Protein AF-A0A9P7G745-F1 (afdb_monomer_lite)

pLDDT: mean 73.91, std 27.35, range [21.44, 97.56]

Foldseek 3Di:
DVVLVCCLQVPVCQDPDAQPQVVLVPVFKAFPDPVQVVQLVVLLCCCVVPLVWDKDKDWDDQVLLCVQVVVLQVVCVVVVLDDFDSVLLVVLVLLLLLLVPPQDFFKEKEKEKAALLVVVCVVPVVSLVDQFDRIDIFIFPIDGSNRSNPDDSSVSSSSVVVSNVSCNDSSNSSSRCVVCVVSPNDIDTGDDPRYHYAYEYECVLQVQQLDCPVDPDPDDDDDPPVRQRARYWYWHDDPNIIMIIGRYRPSSVVSNVVVVVVSCVVCVPRDDDDDPPPPDPVVVVPPDDPPDPDDDDPDDDDDDDDDPPPPPDPPPVPDDTDRGRGDPPDDDDDDDDDDDDDDDDDDDDDDDDDDDDDDDDDDDDDDDDDDD

Radius of gyration: 25.22 Å; chains: 1; bounding box: 75×76×53 Å

Secondary structure (DSSP, 8-state):
-HHHHHHHHH-TT--SS--HHHHHHHHHEEE--HHHHHHHHHHHHHHHHTS-EEEEEEEE-HHHHHHHHHHHHHHHHHHT-----HHHHHHHHHHHHHTTT-----EEEEEEEEE-HHHHHTT-GGGGG--S--EEEEEPPPEEHHHHHHS-HHHHHHHHHHHHHHHSSHHHHHHHHHHHHHTTS-EEE---TTEEEEEEEE-GGG-GGG---SS---S------TT--TTEEEEEEETTEEEEEEEEEHHHHHHHHHHHHHHHHHTTTT---------SHHHHHSS--------PPSS--------TT-------------------TTPPP-PPPPP--PPPPPP-------------PPP-PPPP----

Sequence (372 aa):
MQETLQELSAAASLSSKEPAALADVQREFVGTNLKNIVSFGAGVAYEFLWKKAEGKAVYLGKNVVDDIVQKFKDEVKSSGTGFVSTGDVLVAWFLKAAYLRETDKNAVCVTTLVSIRSLLEEKDLTFKNYTHNSIIHCSRPSLSKQEIASKSLAELAVMNRKAIDDVRNIPFIQAYTHWVAKIGGNAVPTRRRGADSWLFSNQVIGHFDEIDFGSEMSAFWHWNEPSVPDHSVTLNKFKGGYIIEAGIRRSRWEAVAEEVERMKKDNESLFFEWSPMYVQRKVLSDFELINTLYVPHPEGNDQDLYDPLQTAIRIRVGLTCPYLIPTDDKAEAIKYPSPATPIVVLSTSPPSSSISTHNPKFAVYSPPLESS

Organism: NCBI:txid117018

Structure (mmCIF, N/CA/C/O backbone):
data_AF-A0A9P7G745-F1
#
_entry.id   AF-A0A9P7G745-F1
#
loop_
_atom_site.group_PDB
_atom_site.id
_atom_site.type_symbol
_atom_site.label_atom_id
_atom_site.label_alt_id
_atom_site.label_comp_id
_atom_site.label_asym_id
_atom_site.label_entity_id
_atom_site.label_seq_id
_atom_site.pdbx_PDB_ins_code
_atom_site.Cartn_x
_atom_site.Cartn_y
_atom_site.Cartn_z
_atom_site.occupancy
_atom_site.B_iso_or_equiv
_atom_site.auth_seq_id
_atom_site.auth_comp_id
_atom_site.auth_asym_id
_atom_site.auth_atom_id
_atom_site.pdbx_PDB_model_num
ATOM 1 N N . MET A 1 1 ? 10.343 -12.852 -23.449 1.00 88.12 1 MET A N 1
ATOM 2 C CA . MET A 1 1 ? 10.562 -12.068 -22.213 1.00 88.12 1 MET A CA 1
ATOM 3 C C . MET A 1 1 ? 11.632 -11.013 -22.421 1.00 88.12 1 MET A C 1
ATOM 5 O O . MET A 1 1 ? 11.388 -9.846 -22.152 1.00 88.12 1 MET A O 1
ATOM 9 N N . GLN A 1 2 ? 12.813 -11.401 -22.923 1.00 90.00 2 GLN A N 1
ATOM 10 C CA . GLN A 1 2 ? 13.899 -10.459 -23.221 1.00 90.00 2 GLN A CA 1
ATOM 11 C C . GLN A 1 2 ? 13.476 -9.341 -24.182 1.00 90.00 2 GLN A C 1
ATOM 13 O O . GLN A 1 2 ? 13.801 -8.194 -23.916 1.00 90.00 2 GLN A O 1
ATOM 18 N N . GLU A 1 3 ? 12.711 -9.651 -25.232 1.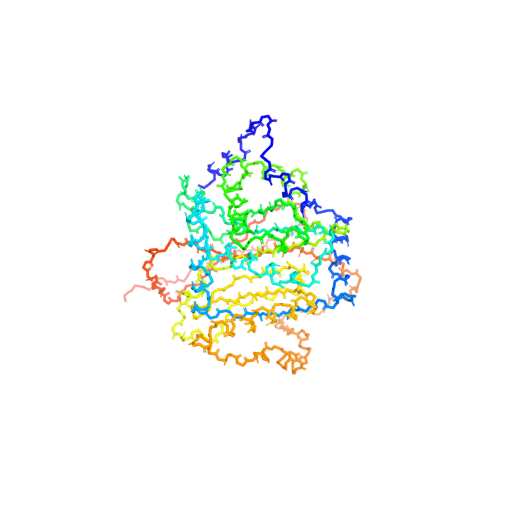00 90.56 3 GLU A N 1
ATOM 19 C CA . GLU A 1 3 ? 12.194 -8.654 -26.180 1.00 90.56 3 GLU A CA 1
ATOM 20 C C . GLU A 1 3 ? 11.282 -7.624 -25.498 1.00 90.56 3 GLU A C 1
ATOM 22 O O . GLU A 1 3 ? 11.558 -6.433 -25.560 1.00 90.56 3 GLU A O 1
ATOM 27 N N . THR A 1 4 ? 10.284 -8.058 -24.721 1.00 88.44 4 THR A N 1
ATOM 28 C CA . THR A 1 4 ? 9.415 -7.155 -23.941 1.00 88.44 4 THR A CA 1
ATOM 29 C C . THR A 1 4 ? 10.209 -6.275 -22.972 1.00 88.44 4 THR A C 1
ATOM 31 O O . THR A 1 4 ? 9.932 -5.087 -22.828 1.00 88.44 4 THR A O 1
ATOM 34 N N . LEU A 1 5 ? 11.224 -6.834 -22.304 1.00 87.88 5 LEU A N 1
ATOM 35 C CA . LEU A 1 5 ? 12.105 -6.062 -21.422 1.00 87.88 5 LEU A CA 1
ATOM 36 C C . LEU A 1 5 ? 12.955 -5.055 -22.208 1.00 87.88 5 LEU A C 1
ATOM 38 O O . LEU A 1 5 ? 13.137 -3.925 -21.755 1.00 87.88 5 LEU A O 1
ATOM 42 N N . GLN A 1 6 ? 13.447 -5.444 -23.386 1.00 88.69 6 GLN A N 1
ATOM 43 C CA . GLN A 1 6 ? 14.165 -4.553 -24.289 1.00 88.69 6 GLN A CA 1
ATOM 44 C C . GLN A 1 6 ? 13.257 -3.414 -24.751 1.00 88.69 6 GLN A C 1
ATOM 46 O O . GLN A 1 6 ? 13.664 -2.268 -24.620 1.00 88.69 6 GLN A O 1
ATOM 51 N N . GLU A 1 7 ? 12.021 -3.679 -25.172 1.00 86.62 7 GLU A N 1
ATOM 52 C CA . GLU A 1 7 ? 11.036 -2.654 -25.548 1.00 86.62 7 GLU A CA 1
ATOM 53 C C . GLU A 1 7 ? 10.739 -1.675 -24.403 1.00 86.62 7 GLU A C 1
ATOM 55 O O . GLU A 1 7 ? 10.753 -0.457 -24.600 1.00 86.62 7 GLU A O 1
ATOM 60 N N . LEU A 1 8 ? 10.529 -2.186 -23.185 1.00 85.19 8 LEU A N 1
ATOM 61 C CA . LEU A 1 8 ? 10.349 -1.355 -21.992 1.00 85.19 8 LEU A CA 1
ATOM 62 C C . LEU A 1 8 ? 11.573 -0.468 -21.731 1.00 85.19 8 LEU A C 1
ATOM 64 O O . LEU A 1 8 ? 11.425 0.687 -21.344 1.00 85.19 8 LEU A O 1
ATOM 68 N N . SER A 1 9 ? 12.780 -0.977 -21.972 1.00 82.75 9 SER A N 1
ATOM 69 C CA . SER A 1 9 ? 14.014 -0.203 -21.794 1.00 82.75 9 SER A CA 1
ATOM 70 C C . SER A 1 9 ? 14.317 0.767 -22.946 1.00 82.75 9 SER A C 1
ATOM 72 O O . SER A 1 9 ? 14.918 1.817 -22.722 1.00 82.75 9 SER A O 1
ATOM 74 N N . ALA A 1 10 ? 13.907 0.427 -24.171 1.00 78.19 10 ALA A N 1
ATOM 75 C CA . ALA A 1 10 ? 14.291 1.093 -25.414 1.00 78.19 10 ALA A CA 1
ATOM 76 C C . ALA A 1 10 ? 13.310 2.179 -25.856 1.00 78.19 10 ALA A C 1
ATOM 78 O O . ALA A 1 10 ? 13.643 2.966 -26.742 1.00 78.19 10 ALA A O 1
ATOM 79 N N . ALA A 1 11 ? 12.129 2.267 -25.240 1.00 63.84 11 ALA A N 1
ATOM 80 C CA . ALA A 1 11 ? 11.147 3.323 -25.478 1.00 63.84 11 ALA A CA 1
ATOM 81 C C . ALA A 1 11 ? 11.592 4.679 -24.888 1.00 63.84 11 ALA A C 1
ATOM 83 O O . ALA A 1 11 ? 10.859 5.356 -24.164 1.00 63.84 11 ALA A O 1
ATOM 84 N N . ALA A 1 12 ? 12.824 5.063 -25.216 1.00 51.66 12 ALA A N 1
ATOM 85 C CA . ALA A 1 12 ? 13.609 6.203 -24.778 1.00 51.66 12 ALA A CA 1
ATOM 86 C C . ALA A 1 12 ? 13.032 7.571 -25.206 1.00 51.66 12 ALA A C 1
ATOM 88 O O . ALA A 1 12 ? 13.779 8.524 -25.404 1.00 51.66 12 ALA A O 1
ATOM 89 N N . SER A 1 13 ? 11.713 7.706 -25.361 1.00 53.72 13 SER A N 1
ATOM 90 C CA . SER A 1 13 ? 11.087 8.958 -25.800 1.00 53.72 13 SER A CA 1
ATOM 91 C C . SER A 1 13 ? 9.650 9.187 -25.319 1.00 53.72 13 SER A C 1
ATOM 93 O O . SER A 1 13 ? 8.963 10.055 -25.862 1.00 53.72 13 SER A O 1
ATOM 95 N N . LEU A 1 14 ? 9.152 8.447 -24.323 1.00 52.00 14 LEU A N 1
ATOM 96 C CA . LEU A 1 14 ? 7.728 8.513 -23.989 1.00 52.00 14 LEU A CA 1
ATOM 97 C C . LEU A 1 14 ? 7.326 9.785 -23.224 1.00 52.00 14 LEU A C 1
ATOM 99 O O . LEU A 1 14 ? 7.336 9.863 -21.999 1.00 52.00 14 LEU A O 1
ATOM 103 N N . SER A 1 15 ? 6.876 10.741 -24.043 1.00 55.00 15 SER A N 1
ATOM 104 C CA . SER A 1 15 ? 6.242 12.030 -23.765 1.00 55.00 15 SER A CA 1
ATOM 105 C C . SER A 1 15 ? 7.153 13.092 -23.143 1.00 55.00 15 SER A C 1
ATOM 107 O O . SER A 1 15 ? 7.926 12.838 -22.229 1.00 55.00 15 SER A O 1
ATOM 109 N N . SER A 1 16 ? 7.020 14.340 -23.604 1.00 61.16 16 SER A N 1
ATOM 110 C CA . SER A 1 16 ? 7.688 15.502 -22.997 1.00 61.16 16 SER A CA 1
ATOM 111 C C . SER A 1 16 ? 7.295 15.738 -21.532 1.00 61.16 16 SER A C 1
ATOM 113 O O . SER A 1 16 ? 7.856 16.624 -20.888 1.00 61.16 16 SER A O 1
ATOM 115 N N . LYS A 1 17 ? 6.321 14.982 -21.005 1.00 80.94 17 LYS A N 1
ATOM 116 C CA . LYS A 1 17 ? 5.746 15.179 -19.683 1.00 80.94 17 LYS A CA 1
ATOM 117 C C . LYS A 1 17 ? 5.730 13.878 -18.889 1.00 80.94 17 LYS A C 1
ATOM 119 O O . LYS A 1 17 ? 4.944 12.978 -19.150 1.00 80.94 17 LYS A O 1
ATOM 124 N N . GLU A 1 18 ? 6.562 13.847 -17.862 1.00 86.12 18 GLU A N 1
ATOM 125 C CA . GLU A 1 18 ? 6.609 12.790 -16.858 1.00 86.12 18 GLU A CA 1
ATOM 126 C C . GLU A 1 18 ? 5.212 12.479 -16.268 1.00 86.12 18 GLU A C 1
ATOM 128 O O . GLU A 1 18 ? 4.457 13.419 -15.972 1.00 86.12 18 GLU A O 1
ATOM 133 N N . PRO A 1 19 ? 4.837 11.192 -16.089 1.00 92.31 19 PRO A N 1
ATOM 134 C CA . PRO A 1 19 ? 3.570 10.823 -15.461 1.00 92.31 19 PRO A CA 1
ATOM 135 C C . PRO A 1 19 ? 3.430 11.452 -14.071 1.00 92.31 19 PRO A C 1
ATOM 137 O O . PRO A 1 19 ? 4.344 11.367 -13.255 1.00 92.31 19 PRO A O 1
ATOM 140 N N . ALA A 1 20 ? 2.269 12.038 -13.763 1.00 92.69 20 ALA A N 1
ATOM 141 C CA . ALA A 1 20 ? 2.052 12.734 -12.488 1.00 92.69 20 ALA A CA 1
ATOM 142 C C . ALA A 1 20 ? 2.290 11.829 -11.264 1.00 92.69 20 ALA A C 1
ATOM 144 O O . ALA A 1 20 ? 2.904 12.264 -10.293 1.00 92.69 20 ALA A O 1
ATOM 145 N N . ALA A 1 21 ? 1.889 10.556 -11.345 1.00 95.94 21 ALA A N 1
ATOM 146 C CA . ALA A 1 21 ? 2.103 9.578 -10.279 1.00 95.94 21 ALA A CA 1
ATOM 147 C C . ALA A 1 21 ? 3.593 9.306 -9.993 1.00 95.94 21 ALA A C 1
ATOM 149 O O . ALA A 1 21 ? 3.946 8.882 -8.893 1.00 95.94 21 ALA A O 1
ATOM 150 N N . LEU A 1 22 ? 4.499 9.551 -10.953 1.00 96.19 22 LEU A N 1
ATOM 151 C CA . LEU A 1 22 ? 5.930 9.347 -10.724 1.00 96.19 22 LEU A CA 1
ATOM 152 C C . LEU A 1 22 ? 6.476 10.407 -9.765 1.00 96.19 22 LEU A C 1
ATOM 154 O O . LEU A 1 22 ? 7.310 10.084 -8.926 1.00 96.19 22 LEU A O 1
ATOM 158 N N . ALA A 1 23 ? 5.940 11.630 -9.800 1.00 95.94 23 ALA A N 1
ATOM 159 C CA . ALA A 1 23 ? 6.298 12.673 -8.842 1.00 95.94 23 ALA A CA 1
ATOM 160 C C . ALA A 1 23 ? 5.925 12.285 -7.398 1.00 95.94 23 ALA A C 1
ATOM 162 O O . ALA A 1 23 ? 6.672 12.593 -6.467 1.00 95.94 23 ALA A O 1
ATOM 163 N N . ASP A 1 24 ? 4.809 11.572 -7.200 1.00 96.06 24 ASP A N 1
ATOM 164 C CA . ASP A 1 24 ? 4.435 11.042 -5.886 1.00 96.06 24 ASP A CA 1
ATOM 165 C C . ASP A 1 24 ? 5.454 10.007 -5.391 1.00 96.06 24 ASP A C 1
ATOM 167 O O . ASP A 1 24 ? 5.878 10.065 -4.238 1.00 96.06 24 ASP A O 1
ATOM 171 N N . VAL A 1 25 ? 5.909 9.102 -6.261 1.00 96.25 25 VAL A N 1
ATOM 172 C CA . VAL A 1 25 ? 6.918 8.088 -5.910 1.00 96.25 25 VAL A CA 1
ATOM 173 C C . VAL A 1 25 ? 8.288 8.718 -5.657 1.00 96.25 25 VAL A C 1
ATOM 175 O O . VAL A 1 25 ? 8.940 8.412 -4.662 1.00 96.25 25 VAL A O 1
ATOM 178 N N . GLN A 1 26 ? 8.711 9.656 -6.501 1.00 95.94 26 GLN A N 1
ATOM 179 C CA . GLN A 1 26 ? 9.957 10.409 -6.332 1.00 95.94 26 GLN A CA 1
ATOM 180 C C . GLN A 1 26 ? 9.989 11.220 -5.038 1.00 95.94 26 GLN A C 1
ATOM 182 O O . GLN A 1 26 ? 11.052 11.446 -4.461 1.00 95.94 26 GLN A O 1
ATOM 187 N N . ARG A 1 27 ? 8.823 11.671 -4.571 1.00 95.12 27 ARG A N 1
ATOM 188 C CA . ARG A 1 27 ? 8.698 12.351 -3.287 1.00 95.12 27 ARG A CA 1
ATOM 189 C C . ARG A 1 27 ? 8.920 11.403 -2.114 1.00 95.12 27 ARG A C 1
ATOM 191 O O . ARG A 1 27 ? 9.439 11.870 -1.102 1.00 95.12 27 ARG A O 1
ATOM 198 N N . GLU A 1 28 ? 8.531 10.131 -2.233 1.00 94.31 28 GLU A N 1
ATOM 199 C CA . GLU A 1 28 ? 8.622 9.130 -1.159 1.00 94.31 28 GLU A CA 1
ATOM 200 C C . GLU A 1 28 ? 9.886 8.269 -1.193 1.00 94.31 28 GLU A C 1
ATOM 202 O O . GLU A 1 28 ? 10.205 7.627 -0.194 1.00 94.31 28 GLU A O 1
ATOM 207 N N . PHE A 1 29 ? 10.654 8.298 -2.280 1.00 95.00 29 PHE A N 1
ATOM 208 C CA . PHE A 1 29 ? 11.852 7.481 -2.443 1.00 95.00 29 PHE A CA 1
ATOM 209 C C . PHE A 1 29 ? 13.032 8.291 -2.969 1.00 95.00 29 PHE A C 1
ATOM 211 O O . PHE A 1 29 ? 12.907 9.142 -3.844 1.00 95.00 29 PHE A O 1
ATOM 218 N N . VAL A 1 30 ? 14.216 7.991 -2.446 1.00 94.56 30 VAL A N 1
ATOM 219 C CA . VAL A 1 30 ? 15.472 8.655 -2.808 1.00 94.56 30 VAL A CA 1
ATOM 220 C C . VAL A 1 30 ? 16.541 7.621 -3.157 1.00 94.56 30 VAL A C 1
ATOM 222 O O . VAL A 1 30 ? 16.462 6.472 -2.734 1.00 94.56 30 VAL A O 1
ATOM 225 N N . GLY A 1 31 ? 17.565 8.022 -3.915 1.00 94.75 31 GLY A N 1
ATOM 226 C CA . GLY A 1 31 ? 18.682 7.136 -4.260 1.00 94.75 31 GLY A CA 1
ATOM 227 C C . GLY A 1 31 ? 19.440 6.608 -3.038 1.00 94.75 31 GLY A C 1
ATOM 228 O O . GLY A 1 31 ? 19.527 7.274 -2.002 1.00 94.75 31 GLY A O 1
ATOM 229 N N . THR A 1 32 ? 20.032 5.425 -3.173 1.00 93.19 32 THR A N 1
ATOM 230 C CA . THR A 1 32 ? 20.725 4.714 -2.083 1.00 93.19 32 THR A CA 1
ATOM 231 C C . THR A 1 32 ? 22.156 5.232 -1.887 1.00 93.19 32 THR A C 1
ATOM 233 O O . THR A 1 32 ? 23.131 4.562 -2.205 1.00 93.19 32 THR A O 1
ATOM 236 N N . ASN A 1 33 ? 22.298 6.461 -1.383 1.00 94.25 33 ASN A N 1
ATOM 237 C CA . ASN A 1 33 ? 23.589 7.010 -0.947 1.00 94.25 33 ASN A CA 1
ATOM 238 C C . ASN A 1 33 ? 23.712 6.994 0.587 1.00 94.25 33 ASN A C 1
ATOM 240 O O . ASN A 1 33 ? 22.710 6.906 1.298 1.00 94.25 33 ASN A O 1
ATOM 244 N N . LEU A 1 34 ? 24.942 7.115 1.101 1.00 93.56 34 LEU A N 1
ATOM 245 C CA . LEU A 1 34 ? 25.230 7.024 2.538 1.00 93.56 34 LEU A CA 1
ATOM 246 C C . LEU A 1 34 ? 24.371 7.981 3.380 1.00 93.56 34 LEU A C 1
ATOM 248 O O . LEU A 1 34 ? 23.817 7.570 4.396 1.00 93.56 34 LEU A O 1
ATOM 252 N N . LYS A 1 35 ? 24.202 9.235 2.938 1.00 94.06 35 LYS A N 1
ATOM 253 C CA . LYS A 1 35 ? 23.373 10.235 3.631 1.00 94.06 35 LYS A CA 1
ATOM 254 C C . LYS A 1 35 ? 21.922 9.763 3.766 1.00 94.06 35 LYS A C 1
ATOM 256 O O . LYS A 1 35 ? 21.345 9.871 4.845 1.00 94.06 35 LYS A O 1
ATOM 261 N N . ASN A 1 36 ? 21.342 9.237 2.689 1.00 92.38 36 ASN A N 1
ATOM 262 C CA . ASN A 1 36 ? 19.958 8.768 2.674 1.00 92.38 36 ASN A CA 1
ATOM 263 C C . ASN A 1 36 ? 19.769 7.502 3.520 1.00 92.38 36 ASN A C 1
ATOM 265 O O . ASN A 1 36 ? 18.796 7.423 4.263 1.00 92.38 36 ASN A O 1
ATOM 269 N N . ILE A 1 37 ? 20.721 6.561 3.484 1.00 91.38 37 ILE A N 1
ATOM 270 C CA . ILE A 1 37 ? 20.700 5.357 4.334 1.00 91.38 37 ILE A CA 1
ATOM 271 C C . ILE A 1 37 ? 20.777 5.739 5.815 1.00 91.38 37 ILE A C 1
ATOM 273 O O . ILE A 1 37 ? 19.980 5.256 6.614 1.00 91.38 37 ILE A O 1
ATOM 277 N N . VAL A 1 38 ? 21.696 6.638 6.185 1.00 91.69 38 VAL A N 1
ATOM 278 C CA . VAL A 1 38 ? 21.827 7.124 7.567 1.00 91.69 38 VAL A CA 1
ATOM 279 C C . VAL A 1 38 ? 20.553 7.841 8.011 1.00 91.69 38 VAL A C 1
ATOM 281 O O . VAL A 1 38 ? 20.066 7.588 9.108 1.00 91.69 38 VAL A O 1
ATOM 284 N N . SER A 1 39 ? 19.969 8.690 7.157 1.00 90.38 39 SER A N 1
ATOM 285 C CA . SER A 1 39 ? 18.705 9.373 7.460 1.00 90.38 39 SER A CA 1
ATOM 286 C C . SER A 1 39 ? 17.546 8.392 7.649 1.00 90.38 39 SER A C 1
ATOM 288 O O . SER A 1 39 ? 16.739 8.569 8.560 1.00 90.38 39 SER A O 1
ATOM 290 N N . PHE A 1 40 ? 17.458 7.362 6.805 1.00 89.88 40 PHE A N 1
ATOM 291 C CA . PHE A 1 40 ? 16.463 6.303 6.931 1.00 89.88 40 PHE A CA 1
ATOM 292 C C . PHE A 1 40 ? 16.648 5.532 8.246 1.00 89.88 40 PHE A C 1
ATOM 294 O O . PHE A 1 40 ? 15.708 5.436 9.033 1.00 89.88 40 PHE A O 1
ATOM 301 N N . GLY A 1 41 ? 17.869 5.066 8.527 1.00 89.56 41 GLY A N 1
ATOM 302 C CA . GLY A 1 41 ? 18.198 4.317 9.741 1.00 89.56 41 GLY A CA 1
ATOM 303 C C . GLY A 1 41 ? 17.962 5.117 11.023 1.00 89.56 41 GLY A C 1
ATOM 304 O O . GLY A 1 41 ? 17.380 4.595 11.970 1.00 89.56 41 GLY A O 1
ATOM 305 N N . ALA A 1 42 ? 18.327 6.402 11.043 1.00 90.12 42 ALA A N 1
ATOM 306 C CA . ALA A 1 42 ? 18.050 7.293 12.168 1.00 90.12 42 ALA A CA 1
ATOM 307 C C . ALA A 1 42 ? 16.543 7.490 12.394 1.00 90.12 42 ALA A C 1
ATOM 309 O O . ALA A 1 42 ? 16.096 7.509 13.539 1.00 90.12 42 ALA A O 1
ATOM 310 N N . GLY A 1 43 ? 15.753 7.596 11.319 1.00 88.12 43 GLY A N 1
ATOM 311 C CA . GLY A 1 43 ? 14.294 7.673 11.401 1.00 88.12 43 GLY A CA 1
ATOM 312 C C . GLY A 1 43 ? 13.676 6.402 11.987 1.00 88.12 43 GLY A C 1
ATOM 313 O O . GLY A 1 43 ? 12.853 6.485 12.894 1.00 88.12 43 GLY A O 1
ATOM 314 N N . VAL A 1 44 ? 14.124 5.228 11.534 1.00 85.94 44 VAL A N 1
ATOM 315 C CA . VAL A 1 44 ? 13.692 3.939 12.097 1.00 85.94 44 VAL A CA 1
ATOM 316 C C . VAL A 1 44 ? 14.065 3.850 13.580 1.00 85.94 44 VAL A C 1
ATOM 318 O O . VAL A 1 44 ? 13.201 3.592 14.416 1.00 85.94 44 VAL A O 1
ATOM 321 N N . ALA A 1 45 ? 15.318 4.143 13.937 1.00 88.06 45 ALA A N 1
ATOM 322 C CA . ALA A 1 45 ? 15.769 4.128 15.327 1.00 88.06 45 ALA A CA 1
ATOM 323 C C . ALA A 1 45 ? 14.979 5.108 16.210 1.00 88.06 45 ALA A C 1
ATOM 325 O O . ALA A 1 45 ? 14.642 4.770 17.344 1.00 88.06 45 ALA A O 1
ATOM 326 N N . TYR A 1 46 ? 14.642 6.296 15.695 1.00 89.19 46 TYR A N 1
ATOM 327 C CA . TYR A 1 46 ? 13.817 7.272 16.405 1.00 89.19 46 TYR A CA 1
ATOM 328 C C . TYR A 1 46 ? 12.444 6.699 16.780 1.00 89.19 46 TYR A C 1
ATOM 330 O O . TYR A 1 46 ? 12.013 6.805 17.931 1.00 89.19 46 TYR A O 1
ATOM 338 N N . GLU A 1 47 ? 11.768 6.050 15.835 1.00 86.19 47 GLU A N 1
ATOM 339 C CA . GLU A 1 47 ? 10.432 5.500 16.068 1.00 86.19 47 GLU A CA 1
ATOM 340 C C . GLU A 1 47 ? 10.450 4.330 17.063 1.00 86.19 47 GLU A C 1
ATOM 342 O O . GLU A 1 47 ? 9.638 4.284 17.992 1.00 86.19 47 GLU A O 1
ATOM 347 N N . PHE A 1 48 ? 11.427 3.427 16.959 1.00 84.88 48 PHE A N 1
ATOM 348 C CA . PHE A 1 48 ? 11.546 2.303 17.891 1.00 84.88 48 PHE A CA 1
ATOM 349 C C . PHE A 1 48 ? 11.982 2.737 19.295 1.00 84.88 48 PHE A C 1
ATOM 351 O O . PHE A 1 48 ? 11.339 2.374 20.281 1.00 84.88 48 PHE A O 1
ATOM 358 N N . LEU A 1 49 ? 13.047 3.536 19.407 1.00 88.38 49 LEU A N 1
ATOM 359 C CA . LEU A 1 49 ? 13.646 3.869 20.703 1.00 88.38 49 LEU A CA 1
ATOM 360 C C . LEU A 1 49 ? 12.896 4.995 21.432 1.00 88.38 49 LEU A C 1
ATOM 362 O O . LEU A 1 49 ? 12.767 4.940 22.655 1.00 88.38 49 LEU A O 1
ATOM 366 N N . TRP A 1 50 ? 12.365 5.996 20.717 1.00 89.75 50 TRP A N 1
ATOM 367 C CA . TRP A 1 50 ? 11.686 7.144 21.341 1.00 89.75 50 TRP A CA 1
ATOM 368 C C . TRP A 1 50 ? 10.164 7.094 21.233 1.00 89.75 50 TRP A C 1
ATOM 370 O O . TRP A 1 50 ? 9.482 7.474 22.187 1.00 89.75 50 TRP A O 1
ATOM 380 N N . LYS A 1 51 ? 9.604 6.649 20.102 1.00 86.31 51 LYS A N 1
ATOM 381 C CA . LYS A 1 51 ? 8.141 6.588 19.915 1.00 86.31 51 LYS A CA 1
ATOM 382 C C . LYS A 1 51 ? 7.522 5.252 20.312 1.00 86.31 51 LYS A C 1
ATOM 384 O O . LYS A 1 51 ? 6.295 5.152 20.332 1.00 86.31 51 LYS A O 1
ATOM 389 N N . LYS A 1 52 ? 8.351 4.281 20.715 1.00 87.25 52 LYS A N 1
ATOM 390 C CA . LYS A 1 52 ? 7.934 2.958 21.194 1.00 87.25 52 LYS A CA 1
ATOM 391 C C . LYS A 1 52 ? 7.019 2.273 20.176 1.00 87.25 52 LYS A C 1
ATOM 393 O O . LYS A 1 52 ? 5.912 1.852 20.517 1.00 87.25 52 LYS A O 1
ATOM 398 N N . ALA A 1 53 ? 7.453 2.240 18.916 1.00 88.56 53 ALA A N 1
ATOM 399 C CA . ALA A 1 53 ? 6.795 1.438 17.893 1.00 88.56 53 ALA A CA 1
ATOM 400 C C . ALA A 1 53 ? 6.762 -0.040 18.325 1.00 88.56 53 ALA A C 1
ATOM 402 O O . ALA A 1 53 ? 7.741 -0.573 18.850 1.00 88.56 53 ALA A O 1
ATOM 403 N N . GLU A 1 54 ? 5.614 -0.686 18.138 1.00 89.12 54 GLU A N 1
ATOM 404 C CA . GLU A 1 54 ? 5.365 -2.080 18.493 1.00 89.12 54 GLU A CA 1
ATOM 405 C C . GLU A 1 54 ? 4.859 -2.821 17.252 1.00 89.12 54 GLU A C 1
ATOM 407 O O . GLU A 1 54 ? 3.942 -2.352 16.573 1.00 89.12 54 GLU A O 1
ATOM 412 N N . GLY A 1 55 ? 5.444 -3.989 16.978 1.00 88.00 55 GLY A N 1
ATOM 413 C CA . GLY A 1 55 ? 4.899 -4.946 16.020 1.00 88.00 55 GLY A CA 1
ATOM 414 C C . GLY A 1 55 ? 3.685 -5.644 16.625 1.00 88.00 55 GLY A C 1
ATOM 415 O O . GLY A 1 55 ? 3.819 -6.312 17.652 1.00 88.00 55 GLY A O 1
ATOM 416 N N . LYS A 1 56 ? 2.503 -5.463 16.033 1.00 90.62 56 LYS A N 1
ATOM 417 C CA . LYS A 1 56 ? 1.295 -6.238 16.364 1.00 90.62 56 LYS A CA 1
ATOM 418 C C . LYS A 1 56 ? 0.514 -6.547 15.094 1.00 90.62 56 LYS A C 1
ATOM 420 O O . LYS A 1 56 ? 0.780 -5.984 14.034 1.00 90.62 56 LYS A O 1
ATOM 425 N N . ALA A 1 57 ? -0.488 -7.403 15.235 1.00 91.94 57 ALA A N 1
ATOM 426 C CA . ALA A 1 57 ? -1.431 -7.714 14.180 1.00 91.94 57 ALA A CA 1
ATOM 427 C C . ALA A 1 57 ? -2.876 -7.592 14.672 1.00 91.94 57 ALA A C 1
ATOM 429 O O . ALA A 1 57 ? -3.166 -7.798 15.852 1.00 91.94 57 ALA A O 1
ATOM 430 N N . VAL A 1 58 ? -3.779 -7.284 13.746 1.00 94.56 58 VAL A N 1
ATOM 431 C CA . VAL A 1 58 ? -5.228 -7.370 13.921 1.00 94.56 58 VAL A CA 1
ATOM 432 C C . VAL A 1 58 ? -5.780 -8.381 12.924 1.00 94.56 58 VAL A C 1
ATOM 434 O O . VAL A 1 58 ? -5.491 -8.311 11.731 1.00 94.56 58 VAL A O 1
ATOM 437 N N . TYR A 1 59 ? -6.571 -9.330 13.421 1.00 94.31 59 TYR A N 1
ATOM 438 C CA . TYR A 1 59 ? -7.330 -10.252 12.585 1.00 94.31 59 TYR A CA 1
ATOM 439 C C . TYR A 1 59 ? -8.768 -9.755 12.445 1.00 94.31 59 TYR A C 1
ATOM 441 O O . TYR A 1 59 ? -9.447 -9.500 13.440 1.00 94.31 59 TYR A O 1
ATOM 449 N N . LEU A 1 60 ? -9.228 -9.646 11.205 1.00 95.06 60 LEU A N 1
ATOM 450 C CA . LEU A 1 60 ? -10.604 -9.343 10.849 1.00 95.06 60 LEU A CA 1
ATOM 451 C C . LEU A 1 60 ? -11.231 -10.607 10.266 1.00 95.06 60 LEU A C 1
ATOM 453 O O . LEU A 1 60 ? -10.825 -11.081 9.204 1.00 95.06 60 LEU A O 1
ATOM 457 N N . GLY A 1 61 ? -12.214 -11.164 10.973 1.00 93.69 61 GLY A N 1
ATOM 458 C CA . GLY A 1 61 ? -12.930 -12.354 10.522 1.00 93.69 61 GLY A CA 1
ATOM 459 C C . GLY A 1 61 ? -13.684 -12.111 9.213 1.00 93.69 61 GLY A C 1
ATOM 460 O O . GLY A 1 61 ? -14.075 -10.983 8.918 1.00 93.69 61 GLY A O 1
ATOM 461 N N . LYS A 1 62 ? -13.925 -13.185 8.452 1.00 94.44 62 LYS A N 1
ATOM 462 C CA . LYS A 1 62 ? -14.603 -13.145 7.145 1.00 94.44 62 LYS A CA 1
ATOM 463 C C . LYS A 1 62 ? -15.846 -12.251 7.143 1.00 94.44 62 LYS A C 1
ATOM 465 O O . LYS A 1 62 ? -15.943 -11.346 6.329 1.00 94.44 62 LYS A O 1
ATOM 470 N N . ASN A 1 63 ? -16.756 -12.467 8.091 1.00 93.19 63 ASN A N 1
ATOM 471 C CA . ASN A 1 63 ? -18.026 -11.743 8.149 1.00 93.19 63 ASN A CA 1
ATOM 472 C C . ASN A 1 63 ? -17.843 -10.236 8.378 1.00 93.19 63 ASN A C 1
ATOM 474 O O . ASN A 1 63 ? -18.571 -9.435 7.807 1.00 93.19 63 ASN A O 1
ATOM 478 N N . VAL A 1 64 ? -16.851 -9.858 9.188 1.00 92.88 64 VAL A N 1
ATOM 479 C CA . VAL A 1 64 ? -16.508 -8.455 9.457 1.00 92.88 64 VAL A CA 1
ATOM 480 C C . VAL A 1 64 ? -15.963 -7.807 8.192 1.00 92.88 64 VAL A C 1
ATOM 482 O O . VAL A 1 64 ? -16.356 -6.701 7.838 1.00 92.88 64 VAL A O 1
ATOM 485 N N . VAL A 1 65 ? -15.071 -8.505 7.487 1.00 94.56 65 VAL A N 1
ATOM 486 C CA . VAL A 1 65 ? -14.511 -8.008 6.229 1.00 94.56 65 VAL A CA 1
ATOM 487 C C . VAL A 1 65 ? -15.589 -7.899 5.159 1.00 94.56 65 VAL A C 1
ATOM 489 O O . VAL A 1 65 ? -15.631 -6.885 4.472 1.00 94.56 65 VAL A O 1
ATOM 492 N N . ASP A 1 66 ? -16.472 -8.888 5.041 1.00 94.56 66 ASP A N 1
ATOM 493 C CA . ASP A 1 66 ? -17.577 -8.864 4.085 1.00 94.56 66 ASP A CA 1
ATOM 494 C C . ASP A 1 66 ? -18.523 -7.687 4.352 1.00 94.56 66 ASP A C 1
ATOM 496 O O . ASP A 1 66 ? -18.843 -6.964 3.413 1.00 94.56 66 ASP A O 1
ATOM 500 N N . ASP A 1 67 ? -18.912 -7.446 5.609 1.00 92.12 67 ASP A N 1
ATOM 501 C CA . ASP A 1 67 ? -19.777 -6.319 5.989 1.00 92.12 67 ASP A CA 1
ATOM 502 C C . ASP A 1 67 ? -19.140 -4.965 5.641 1.00 92.12 67 ASP A C 1
ATOM 504 O O . ASP A 1 67 ? -19.720 -4.163 4.902 1.00 92.12 67 ASP A O 1
ATOM 508 N N . ILE A 1 68 ? -17.894 -4.753 6.086 1.00 93.56 68 ILE A N 1
ATOM 509 C CA . ILE A 1 68 ? -17.094 -3.563 5.770 1.00 93.56 68 ILE A CA 1
ATOM 510 C C . ILE A 1 68 ? -17.044 -3.388 4.247 1.00 93.56 68 ILE A C 1
ATOM 512 O O . ILE A 1 68 ? -17.507 -2.382 3.713 1.00 93.56 68 ILE A O 1
ATOM 516 N N . VAL A 1 69 ? -16.514 -4.373 3.521 1.00 94.81 69 VAL A N 1
ATOM 517 C CA . VAL A 1 69 ? -16.282 -4.282 2.074 1.00 94.81 69 VAL A CA 1
ATOM 518 C C . VAL A 1 69 ? -17.579 -4.075 1.302 1.00 94.81 69 VAL A C 1
ATOM 520 O O . VAL A 1 69 ? -17.587 -3.269 0.370 1.00 94.81 69 VAL A O 1
ATOM 523 N N . GLN A 1 70 ? -18.660 -4.764 1.664 1.00 93.94 70 GLN A N 1
ATOM 524 C CA . GLN A 1 70 ? -19.938 -4.650 0.971 1.00 93.94 70 GLN A CA 1
ATOM 525 C C . GLN A 1 70 ? -20.528 -3.250 1.141 1.00 93.94 70 GLN A C 1
ATOM 527 O O . GLN A 1 70 ? -20.819 -2.594 0.140 1.00 93.94 70 GLN A O 1
ATOM 532 N N . LYS A 1 71 ? -20.580 -2.743 2.380 1.00 90.81 71 LYS A N 1
ATOM 533 C CA . LYS A 1 71 ? -21.040 -1.380 2.673 1.00 90.81 71 LYS A CA 1
ATOM 534 C C . LYS A 1 71 ? -20.285 -0.332 1.851 1.00 90.81 71 LYS A C 1
ATOM 536 O O . LYS A 1 71 ? -20.901 0.574 1.291 1.00 90.81 71 LYS A O 1
ATOM 541 N N . PHE A 1 72 ? -18.963 -0.471 1.722 1.00 89.31 72 PHE A N 1
ATOM 542 C CA . PHE A 1 72 ? -18.156 0.468 0.932 1.00 89.31 72 PHE A CA 1
ATOM 543 C C . PHE A 1 72 ? -18.332 0.307 -0.572 1.00 89.31 72 PHE A C 1
ATOM 545 O O . PHE A 1 72 ? -18.386 1.306 -1.287 1.00 89.31 72 PHE A O 1
ATOM 552 N N . LYS A 1 73 ? -18.434 -0.924 -1.079 1.00 90.94 73 LYS A N 1
ATOM 553 C CA . LYS A 1 73 ? -18.697 -1.155 -2.505 1.00 90.94 73 LYS A CA 1
ATOM 554 C C . LYS A 1 73 ? -20.044 -0.572 -2.923 1.00 90.94 73 LYS A C 1
ATOM 556 O O . LYS A 1 73 ? -20.134 -0.023 -4.020 1.00 90.94 73 LYS A O 1
ATOM 561 N N . ASP A 1 74 ? -21.048 -0.625 -2.054 1.00 92.00 74 ASP A N 1
ATOM 562 C CA . ASP A 1 74 ? -22.352 -0.013 -2.308 1.00 92.00 74 ASP A CA 1
ATOM 563 C C . ASP A 1 74 ? -22.265 1.522 -2.346 1.00 92.00 74 ASP A C 1
ATOM 565 O O . ASP A 1 74 ? -22.805 2.146 -3.263 1.00 92.00 74 ASP A O 1
ATOM 569 N N . GLU A 1 75 ? -21.502 2.138 -1.437 1.00 92.62 75 GLU A N 1
ATOM 570 C CA . GLU A 1 75 ? -21.231 3.585 -1.445 1.00 92.62 75 GLU A CA 1
ATOM 571 C C . GLU A 1 75 ? -20.485 4.027 -2.724 1.00 92.62 75 GLU A C 1
ATOM 573 O O . GLU A 1 75 ? -20.907 4.959 -3.418 1.00 92.62 75 GLU A O 1
ATOM 578 N N . VAL A 1 76 ? -19.423 3.311 -3.112 1.00 92.62 76 VAL A N 1
ATOM 579 C CA . VAL A 1 76 ? -18.650 3.569 -4.344 1.00 92.62 76 VAL A CA 1
ATOM 580 C C . VAL A 1 76 ? -19.524 3.407 -5.593 1.00 92.62 76 VAL A C 1
ATOM 582 O O . VAL A 1 76 ? -19.503 4.252 -6.490 1.00 92.62 76 VAL A O 1
ATOM 585 N N . LYS A 1 77 ? -20.356 2.361 -5.638 1.00 91.25 77 LYS A N 1
ATOM 586 C CA . LYS A 1 77 ? -21.299 2.131 -6.739 1.00 91.25 77 LYS A CA 1
ATOM 587 C C . LYS A 1 77 ? -22.334 3.251 -6.834 1.00 91.25 77 LYS A C 1
ATOM 589 O O . LYS A 1 77 ? -22.612 3.718 -7.935 1.00 91.25 77 LYS A O 1
ATOM 594 N N . SER A 1 78 ? -22.875 3.705 -5.702 1.00 89.44 78 SER A N 1
ATOM 595 C CA . SER A 1 78 ? -23.874 4.781 -5.661 1.00 89.44 78 SER A CA 1
ATOM 596 C C . SER A 1 78 ? -23.321 6.138 -6.113 1.00 89.44 78 SER A C 1
ATOM 598 O O . SER A 1 78 ? -24.036 6.920 -6.732 1.00 89.44 78 SER A O 1
ATOM 600 N N . SER A 1 79 ? -22.033 6.391 -5.864 1.00 88.06 79 SER A N 1
ATOM 601 C CA . SER A 1 79 ? -21.339 7.611 -6.296 1.00 88.06 79 SER A CA 1
ATOM 602 C C . SER A 1 79 ? -20.821 7.549 -7.739 1.00 88.06 79 SER A C 1
ATOM 604 O O . SER A 1 79 ? -20.361 8.563 -8.261 1.00 88.06 79 SER A O 1
ATOM 606 N N . GLY A 1 80 ? -20.887 6.384 -8.399 1.00 86.56 80 GLY A N 1
ATOM 607 C CA . GLY A 1 80 ? -20.383 6.188 -9.762 1.00 86.56 80 GLY A CA 1
ATOM 608 C C . GLY A 1 80 ? -18.855 6.254 -9.874 1.00 86.56 80 GLY A C 1
ATOM 609 O O . GLY A 1 80 ? -18.329 6.477 -10.962 1.00 86.56 80 GLY A O 1
ATOM 610 N N . THR A 1 81 ? -18.130 6.074 -8.765 1.00 80.38 81 THR A N 1
ATOM 611 C CA . THR A 1 81 ? -16.679 6.332 -8.664 1.00 80.38 81 THR A CA 1
ATOM 612 C C . THR A 1 81 ? -15.787 5.147 -9.061 1.00 80.38 81 THR A C 1
ATOM 614 O O . THR A 1 81 ? -14.568 5.212 -8.910 1.00 80.38 81 THR A O 1
ATOM 617 N N . GLY A 1 82 ? -16.366 4.091 -9.642 1.00 86.62 82 GLY A N 1
ATOM 618 C CA . GLY A 1 82 ? -15.643 2.960 -10.232 1.00 86.62 82 GLY A CA 1
ATOM 619 C C . GLY A 1 82 ? -15.667 1.690 -9.377 1.00 86.62 82 GLY A C 1
ATOM 620 O O . GLY A 1 82 ? -16.686 1.348 -8.783 1.00 86.62 82 GLY A O 1
ATOM 621 N N . PHE A 1 83 ? -14.558 0.948 -9.375 1.00 93.00 83 PHE A N 1
ATOM 622 C CA . PHE A 1 83 ? -14.382 -0.313 -8.643 1.00 93.00 83 PHE A CA 1
ATOM 623 C C . PHE A 1 83 ? -13.374 -0.131 -7.504 1.00 93.00 83 PHE A C 1
ATOM 625 O O . PHE A 1 83 ? -12.401 0.588 -7.669 1.00 93.00 83 PHE A O 1
ATOM 632 N N . VAL A 1 84 ? -13.552 -0.826 -6.379 1.00 95.38 84 VAL A N 1
ATOM 633 C CA . VAL A 1 84 ? -12.538 -0.946 -5.316 1.00 95.38 84 VAL A CA 1
ATOM 634 C C . VAL A 1 84 ? -12.400 -2.407 -4.889 1.00 95.38 84 VAL A C 1
ATOM 636 O O . VAL A 1 84 ? -13.383 -3.149 -4.808 1.00 95.38 84 VAL A O 1
ATOM 639 N N . SER A 1 85 ? -11.170 -2.833 -4.608 1.00 95.56 85 SER A N 1
ATOM 640 C CA . SER A 1 85 ? -10.878 -4.167 -4.076 1.00 95.56 85 SER A CA 1
ATOM 641 C C . SER A 1 85 ? -10.984 -4.204 -2.553 1.00 95.56 85 SER A C 1
ATOM 643 O O . SER A 1 85 ? -10.909 -3.173 -1.886 1.00 95.56 85 SER A O 1
ATOM 645 N N . THR A 1 86 ? -11.058 -5.409 -1.985 1.00 96.69 86 THR A N 1
ATOM 646 C CA . THR A 1 86 ? -10.945 -5.617 -0.533 1.00 96.69 86 THR A CA 1
ATOM 647 C C . THR A 1 86 ? -9.657 -5.012 0.029 1.00 96.69 86 THR A C 1
ATOM 649 O O . THR A 1 86 ? -9.691 -4.368 1.072 1.00 96.69 86 THR A O 1
ATOM 652 N N . GLY A 1 87 ? -8.533 -5.136 -0.687 1.00 96.00 87 GLY A N 1
ATOM 653 C CA . GLY A 1 87 ? -7.264 -4.532 -0.277 1.00 96.00 87 GLY A CA 1
ATOM 654 C C . GLY A 1 87 ? -7.341 -3.008 -0.158 1.00 96.00 87 GLY A C 1
ATOM 655 O O . GLY A 1 87 ? -6.859 -2.458 0.826 1.00 96.00 87 GLY A O 1
ATOM 656 N N . ASP A 1 88 ? -8.006 -2.328 -1.099 1.00 96.94 88 ASP A N 1
ATOM 657 C CA . ASP A 1 88 ? -8.175 -0.865 -1.053 1.00 96.94 88 ASP A CA 1
ATOM 658 C C . ASP A 1 88 ? -8.964 -0.432 0.185 1.00 96.94 88 ASP A C 1
ATOM 660 O O . ASP A 1 88 ? -8.581 0.513 0.878 1.00 96.94 88 ASP A O 1
ATOM 664 N N . VAL A 1 89 ? -10.043 -1.161 0.480 1.00 97.19 89 VAL A N 1
ATOM 665 C CA . VAL A 1 89 ? -10.911 -0.906 1.631 1.00 97.19 89 VAL A CA 1
ATOM 666 C C . VAL A 1 89 ? -10.167 -1.145 2.943 1.00 97.19 89 VAL A C 1
ATOM 668 O O . VAL A 1 89 ? -10.205 -0.291 3.824 1.00 97.19 89 VAL A O 1
ATOM 671 N N . LEU A 1 90 ? -9.457 -2.268 3.080 1.00 97.12 90 LEU A N 1
ATOM 672 C CA . LEU A 1 90 ? -8.743 -2.606 4.315 1.00 97.12 90 LEU A CA 1
ATOM 673 C C . LEU A 1 90 ? -7.574 -1.657 4.589 1.00 97.12 90 LEU A C 1
ATOM 675 O O . LEU A 1 90 ? -7.346 -1.270 5.734 1.00 97.12 90 LEU A O 1
ATOM 679 N N . VAL A 1 91 ? -6.873 -1.221 3.543 1.00 96.06 91 VAL A N 1
ATOM 680 C CA . VAL A 1 91 ? -5.825 -0.204 3.650 1.00 96.06 91 VAL A CA 1
ATOM 681 C C . VAL A 1 91 ? -6.409 1.144 4.088 1.00 96.06 91 VAL A C 1
ATOM 683 O O . VAL A 1 91 ? -5.844 1.799 4.965 1.00 96.06 91 VAL A O 1
ATOM 686 N N . ALA A 1 92 ? -7.538 1.564 3.508 1.00 97.12 92 ALA A N 1
ATOM 687 C CA . ALA A 1 92 ? -8.230 2.790 3.902 1.00 97.12 92 ALA A CA 1
ATOM 688 C C . ALA A 1 92 ? -8.737 2.725 5.352 1.00 97.12 92 ALA A C 1
ATOM 690 O O . ALA A 1 92 ? -8.509 3.660 6.122 1.00 97.12 92 ALA A O 1
ATOM 691 N N . TRP A 1 93 ? -9.366 1.608 5.730 1.00 97.50 93 TRP A N 1
ATOM 692 C CA . TRP A 1 93 ? -9.851 1.348 7.084 1.00 97.50 93 TRP A CA 1
ATOM 693 C C . TRP A 1 93 ? -8.720 1.414 8.104 1.00 97.50 93 TRP A C 1
ATOM 695 O O . TRP A 1 93 ? -8.799 2.199 9.047 1.00 97.50 93 TRP A O 1
ATOM 705 N N . PHE A 1 94 ? -7.637 0.665 7.885 1.00 97.56 94 PHE A N 1
ATOM 706 C CA . PHE A 1 94 ? -6.534 0.599 8.838 1.00 97.56 94 PHE A CA 1
ATOM 707 C C . PHE A 1 94 ? -5.853 1.955 9.016 1.00 97.56 94 PHE A C 1
ATOM 709 O O . PHE A 1 94 ? -5.586 2.374 10.141 1.00 97.56 94 PHE A O 1
ATOM 716 N N . LEU A 1 95 ? -5.628 2.677 7.912 1.00 96.62 95 LEU A N 1
ATOM 717 C CA . LEU A 1 95 ? -5.050 4.016 7.952 1.00 96.62 95 LEU A CA 1
ATOM 718 C C . LEU A 1 95 ? -5.935 4.974 8.759 1.00 96.62 95 LEU A C 1
ATOM 720 O O . LEU A 1 95 ? -5.437 5.693 9.623 1.00 96.62 95 LEU A O 1
ATOM 724 N N . LYS A 1 96 ? -7.249 4.968 8.511 1.00 96.88 96 LYS A N 1
ATOM 725 C CA . LYS A 1 96 ? -8.189 5.838 9.223 1.00 96.88 96 LYS A CA 1
ATOM 726 C C . LYS A 1 96 ? -8.286 5.480 10.709 1.00 96.88 96 LYS A C 1
ATOM 728 O O . LYS A 1 96 ? -8.244 6.379 11.545 1.00 96.88 96 LYS A O 1
ATOM 733 N N . ALA A 1 97 ? -8.342 4.190 11.038 1.00 97.12 97 ALA A N 1
ATOM 734 C CA . ALA A 1 97 ? -8.362 3.692 12.411 1.00 97.12 97 ALA A CA 1
ATOM 735 C C . ALA A 1 97 ? -7.092 4.093 13.181 1.00 97.12 97 ALA A C 1
ATOM 737 O O . ALA A 1 97 ? -7.172 4.618 14.291 1.00 97.12 97 ALA A O 1
ATOM 738 N N . ALA A 1 98 ? -5.915 3.936 12.567 1.00 96.50 98 ALA A N 1
ATOM 739 C CA . ALA A 1 98 ? -4.636 4.304 13.174 1.00 96.50 98 ALA A CA 1
ATOM 740 C C . ALA A 1 98 ? -4.522 5.808 13.484 1.00 96.50 98 ALA A C 1
ATOM 742 O O . ALA A 1 98 ? -3.809 6.189 14.412 1.00 96.50 98 ALA A O 1
ATOM 743 N N . TYR A 1 99 ? -5.230 6.657 12.734 1.00 96.31 99 TYR A N 1
ATOM 744 C CA . TYR A 1 99 ? -5.242 8.110 12.910 1.00 96.31 99 TYR A CA 1
ATOM 745 C C . TYR A 1 99 ? -6.462 8.656 13.660 1.00 96.31 99 TYR A C 1
ATOM 747 O O . TYR A 1 99 ? -6.585 9.871 13.786 1.00 96.31 99 TYR A O 1
ATOM 755 N N . LEU A 1 100 ? -7.322 7.804 14.229 1.00 94.50 100 LEU A N 1
ATOM 756 C CA . LEU A 1 100 ? -8.572 8.217 14.887 1.00 94.50 100 LEU A CA 1
ATOM 757 C C . LEU A 1 100 ? -8.386 9.326 15.945 1.00 94.50 100 LEU A C 1
ATOM 759 O O . LEU A 1 100 ? -9.275 10.148 16.150 1.00 94.50 100 LEU A O 1
ATOM 763 N N . ARG A 1 101 ? -7.223 9.361 16.607 1.00 93.94 101 ARG A N 1
ATOM 764 C CA . ARG A 1 101 ? -6.887 10.290 17.703 1.00 93.94 101 ARG A CA 1
ATOM 765 C C . ARG A 1 101 ? -5.891 11.385 17.324 1.00 93.94 101 ARG A C 1
ATOM 767 O O . ARG A 1 101 ? -5.513 12.185 18.177 1.00 93.94 101 ARG A O 1
ATOM 774 N N . GLU A 1 102 ? -5.413 11.411 16.085 1.00 93.06 102 GLU A N 1
ATOM 775 C CA . GLU A 1 102 ? -4.378 12.350 15.652 1.00 93.06 102 GLU A CA 1
ATOM 776 C C . GLU A 1 102 ? -4.957 13.313 14.611 1.00 93.06 102 GLU A C 1
ATOM 778 O O . GLU A 1 102 ? -5.348 12.911 13.521 1.00 93.06 102 GLU A O 1
ATOM 783 N N . THR A 1 103 ? -4.989 14.606 14.934 1.00 87.62 103 THR A N 1
ATOM 784 C CA . THR A 1 103 ? -5.568 15.652 14.066 1.00 87.62 103 THR A CA 1
ATOM 785 C C . THR A 1 103 ? -4.560 16.726 13.664 1.00 87.62 103 THR A C 1
ATOM 787 O O . THR A 1 103 ? -4.934 17.781 13.150 1.00 87.62 103 THR A O 1
ATOM 790 N N . ASP A 1 104 ? -3.269 16.484 13.897 1.00 91.06 104 ASP A N 1
ATOM 791 C CA . ASP A 1 104 ? -2.229 17.422 13.495 1.00 91.06 104 ASP A CA 1
ATOM 792 C C . ASP A 1 104 ? -2.099 17.531 11.962 1.00 91.06 104 ASP A C 1
ATOM 794 O O . ASP A 1 104 ? -2.596 16.707 11.192 1.00 91.06 104 ASP A O 1
ATOM 798 N N . LYS A 1 105 ? -1.432 18.595 11.508 1.00 93.00 105 LYS A N 1
ATOM 799 C CA . LYS A 1 105 ? -1.282 18.911 10.080 1.00 93.00 105 LYS A CA 1
ATOM 800 C C . LYS A 1 105 ? -0.113 18.182 9.411 1.00 93.00 105 LYS A C 1
ATOM 802 O O . LYS A 1 105 ? 0.235 18.537 8.287 1.00 93.00 105 LYS A O 1
ATOM 807 N N . ASN A 1 106 ? 0.532 17.225 10.083 1.00 94.31 106 ASN A N 1
ATOM 808 C CA . ASN A 1 106 ? 1.635 16.501 9.462 1.00 94.31 106 ASN A CA 1
ATOM 809 C C . ASN A 1 106 ? 1.125 15.728 8.246 1.00 94.31 106 ASN A C 1
ATOM 811 O O . ASN A 1 106 ? -0.003 15.223 8.224 1.00 94.31 106 ASN A O 1
ATOM 815 N N . ALA A 1 107 ? 1.985 15.651 7.239 1.00 95.62 107 ALA A N 1
ATOM 816 C CA . ALA A 1 107 ? 1.714 14.891 6.039 1.00 95.62 107 ALA A CA 1
ATOM 817 C C . ALA A 1 107 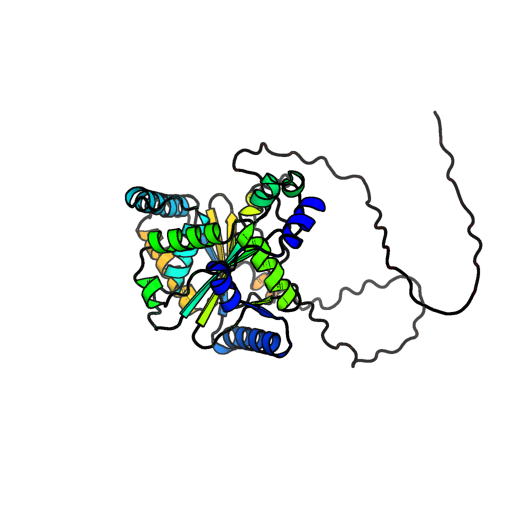? 1.683 13.395 6.367 1.00 95.62 107 ALA A C 1
ATOM 819 O O . ALA A 1 107 ? 2.463 12.902 7.175 1.00 95.62 107 ALA A O 1
ATOM 820 N N . VAL A 1 108 ? 0.812 12.667 5.696 1.00 95.75 108 VAL A N 1
ATOM 821 C CA . VAL A 1 108 ? 0.708 11.219 5.697 1.00 95.75 108 VAL A CA 1
ATOM 822 C C . VAL A 1 108 ? 0.902 10.787 4.261 1.00 95.75 108 VAL A C 1
ATOM 824 O O . VAL A 1 108 ? 0.121 11.108 3.362 1.00 95.75 108 VAL A O 1
ATOM 827 N N . CYS A 1 109 ? 2.000 10.086 4.055 1.00 95.25 109 CYS A N 1
ATOM 828 C CA . CYS A 1 109 ? 2.428 9.630 2.754 1.00 95.25 109 CYS A CA 1
ATOM 829 C C . CYS A 1 109 ? 2.228 8.131 2.723 1.00 95.25 109 CYS A C 1
ATOM 831 O O . CYS A 1 109 ? 2.710 7.442 3.615 1.00 95.25 109 CYS A O 1
ATOM 833 N N . VAL A 1 110 ? 1.512 7.616 1.730 1.00 95.94 110 VAL A N 1
ATOM 834 C CA . VAL A 1 110 ? 1.246 6.183 1.674 1.00 95.94 110 VAL A CA 1
ATOM 835 C C . VAL A 1 110 ? 1.733 5.605 0.369 1.00 95.94 110 VAL A C 1
ATOM 837 O O . VAL A 1 110 ? 1.300 6.025 -0.704 1.00 95.94 110 VAL A O 1
ATOM 840 N N . THR A 1 111 ? 2.614 4.620 0.487 1.00 96.19 111 THR A N 1
ATOM 841 C CA . THR A 1 111 ? 3.104 3.820 -0.623 1.00 96.19 111 THR A CA 1
ATOM 842 C C . THR A 1 111 ? 2.554 2.409 -0.520 1.00 96.19 111 THR A C 1
ATOM 844 O O . THR A 1 111 ? 2.495 1.844 0.564 1.00 96.19 111 THR A O 1
ATOM 847 N N . THR A 1 112 ? 2.162 1.834 -1.648 1.00 95.38 112 THR A N 1
ATOM 848 C CA . THR A 1 112 ? 1.788 0.426 -1.784 1.00 95.38 112 THR A CA 1
ATOM 849 C C . THR A 1 112 ? 2.675 -0.237 -2.832 1.00 95.38 112 THR A C 1
ATOM 851 O O . THR A 1 112 ? 3.096 0.412 -3.790 1.00 95.38 112 THR A O 1
ATOM 854 N N . LEU A 1 113 ? 2.963 -1.525 -2.668 1.00 93.88 113 LEU A N 1
ATOM 855 C CA . LEU A 1 113 ? 3.619 -2.328 -3.701 1.00 93.88 113 LEU A CA 1
ATOM 856 C C . LEU A 1 113 ? 2.571 -2.889 -4.667 1.00 93.88 113 LEU A C 1
ATOM 858 O O . LEU A 1 113 ? 1.604 -3.519 -4.242 1.00 93.88 113 LEU A O 1
ATOM 862 N N . VAL A 1 114 ? 2.760 -2.663 -5.967 1.00 94.88 114 VAL A N 1
ATOM 863 C CA . VAL A 1 114 ? 1.821 -3.086 -7.016 1.00 94.88 114 VAL A CA 1
ATOM 864 C C . VAL A 1 114 ? 2.493 -4.102 -7.921 1.00 94.88 114 VAL A C 1
ATOM 866 O O . VAL A 1 114 ? 3.554 -3.827 -8.476 1.00 94.88 114 VAL A O 1
ATOM 869 N N . SER A 1 115 ? 1.861 -5.262 -8.112 1.00 94.38 115 SER A N 1
ATOM 870 C CA . SER A 1 115 ? 2.323 -6.222 -9.114 1.00 94.38 115 SER A CA 1
ATOM 871 C C . SER A 1 115 ? 1.993 -5.738 -10.525 1.00 94.38 115 SER A C 1
ATOM 873 O O . SER A 1 115 ? 0.831 -5.454 -10.848 1.00 94.38 115 SER A O 1
ATOM 875 N N . ILE A 1 116 ? 3.017 -5.705 -11.376 1.00 95.50 116 ILE A N 1
ATOM 876 C CA . ILE A 1 116 ? 2.892 -5.383 -12.805 1.00 95.50 116 ILE A CA 1
ATOM 877 C C . ILE A 1 116 ? 2.812 -6.635 -13.677 1.00 95.50 116 ILE A C 1
ATOM 879 O O . ILE A 1 116 ? 2.693 -6.525 -14.890 1.00 95.50 116 ILE A O 1
ATOM 883 N N . ARG A 1 117 ? 2.851 -7.829 -13.076 1.00 93.81 117 ARG A N 1
ATOM 884 C CA . ARG A 1 117 ? 2.938 -9.087 -13.819 1.00 93.81 117 ARG A CA 1
ATOM 885 C C . ARG A 1 117 ? 1.763 -9.298 -14.770 1.00 93.81 117 ARG A C 1
ATOM 887 O O . ARG A 1 117 ? 2.010 -9.630 -15.917 1.00 93.81 117 ARG A O 1
ATOM 894 N N . SER A 1 118 ? 0.530 -9.036 -14.331 1.00 92.81 118 SER A N 1
ATOM 895 C CA . SER A 1 118 ? -0.658 -9.172 -15.190 1.00 92.81 118 SER A CA 1
ATOM 896 C C . SER A 1 118 ? -0.602 -8.243 -16.406 1.00 92.81 118 SER A C 1
ATOM 898 O O . SER A 1 118 ? -0.980 -8.635 -17.497 1.00 92.81 118 SER A O 1
ATOM 900 N N . LEU A 1 119 ? -0.064 -7.031 -16.240 1.00 94.06 119 LEU A N 1
ATOM 901 C CA . LEU A 1 119 ? 0.119 -6.089 -17.345 1.00 94.06 119 LEU A CA 1
ATOM 902 C C . LEU A 1 119 ? 1.216 -6.562 -18.313 1.00 94.06 119 LEU A C 1
ATOM 904 O O . LEU A 1 119 ? 1.108 -6.376 -19.520 1.00 94.06 119 LEU A O 1
ATOM 908 N N . LEU A 1 120 ? 2.292 -7.161 -17.795 1.00 94.12 120 LEU A N 1
ATOM 909 C CA . LEU A 1 120 ? 3.357 -7.721 -18.628 1.00 94.12 120 LEU A CA 1
ATOM 910 C C . LEU A 1 120 ? 2.923 -9.018 -19.330 1.00 94.12 120 LEU A C 1
ATOM 912 O O . LEU A 1 120 ? 3.365 -9.276 -20.446 1.00 94.12 120 LEU A O 1
ATOM 916 N N . GLU A 1 121 ? 2.031 -9.798 -18.715 1.00 95.00 121 GLU A N 1
ATOM 917 C CA . GLU A 1 121 ? 1.424 -11.002 -19.296 1.00 95.00 121 GLU A CA 1
ATOM 918 C C . GLU A 1 121 ? 0.636 -10.692 -20.575 1.00 95.00 121 GLU A C 1
ATOM 920 O O . GLU A 1 121 ? 0.697 -11.470 -21.524 1.00 95.00 121 GLU A O 1
ATOM 925 N N . GLU A 1 122 ? -0.015 -9.524 -20.654 1.00 93.88 122 GLU A N 1
ATOM 926 C CA . GLU A 1 122 ? -0.697 -9.052 -21.873 1.00 93.88 122 GLU A CA 1
ATOM 927 C C . GLU A 1 122 ? 0.253 -8.903 -23.075 1.00 93.88 122 GLU A C 1
ATOM 929 O O . GLU A 1 122 ? -0.185 -8.931 -24.226 1.00 93.88 122 GLU A O 1
ATOM 934 N N . LYS A 1 123 ? 1.553 -8.715 -22.818 1.00 91.94 123 LYS A N 1
ATOM 935 C CA . LYS A 1 123 ? 2.599 -8.608 -23.844 1.00 91.94 123 LYS A CA 1
ATOM 936 C C . LYS A 1 123 ? 3.314 -9.930 -24.072 1.00 91.94 123 LYS A C 1
ATOM 938 O O . LYS A 1 123 ? 3.678 -10.239 -25.202 1.00 91.94 123 LYS A O 1
ATOM 943 N N . ASP A 1 124 ? 3.534 -10.688 -23.005 1.00 94.38 124 ASP A N 1
ATOM 944 C CA . ASP A 1 124 ? 4.241 -11.956 -23.042 1.00 94.38 124 ASP A CA 1
ATOM 945 C C . ASP A 1 124 ? 3.764 -12.881 -21.915 1.00 94.38 124 ASP A C 1
ATOM 947 O O . ASP A 1 124 ? 4.049 -12.667 -20.734 1.00 94.38 124 ASP A O 1
ATOM 951 N N . LEU A 1 125 ? 3.097 -13.971 -22.303 1.00 95.25 125 LEU A N 1
ATOM 952 C CA . LEU A 1 125 ? 2.522 -14.968 -21.396 1.00 95.25 125 LEU A CA 1
ATOM 953 C C . LEU A 1 125 ? 3.542 -15.623 -20.453 1.00 95.25 125 LEU A C 1
ATOM 955 O O . LEU A 1 125 ? 3.157 -16.154 -19.412 1.00 95.25 125 LEU A O 1
ATOM 959 N N . THR A 1 126 ? 4.843 -15.581 -20.759 1.00 94.44 126 THR A N 1
ATOM 960 C CA . THR A 1 126 ? 5.879 -16.089 -19.845 1.00 94.44 126 THR A CA 1
ATOM 961 C C . THR A 1 126 ? 5.930 -15.308 -18.534 1.00 94.44 126 THR A C 1
ATOM 963 O O . THR A 1 126 ? 6.354 -15.862 -17.516 1.00 94.44 126 THR A O 1
ATOM 966 N N . PHE A 1 127 ? 5.439 -14.061 -18.512 1.00 93.06 127 PHE A N 1
ATOM 967 C CA . PHE A 1 127 ? 5.334 -13.299 -17.274 1.00 93.06 127 PHE A CA 1
ATOM 968 C C . PHE A 1 127 ? 4.360 -13.914 -16.281 1.00 93.06 127 PHE A C 1
ATOM 970 O O . PHE A 1 127 ? 4.625 -13.798 -15.090 1.00 93.06 127 PHE A O 1
ATOM 977 N N . LYS A 1 128 ? 3.327 -14.640 -16.723 1.00 91.19 128 LYS A N 1
ATOM 978 C CA . LYS A 1 128 ? 2.383 -15.338 -15.837 1.00 91.19 128 LYS A CA 1
ATOM 979 C C . LYS A 1 128 ? 3.091 -16.201 -14.789 1.00 91.19 128 LYS A C 1
ATOM 981 O O . LYS A 1 128 ? 2.792 -16.127 -13.602 1.00 91.19 128 LYS A O 1
ATOM 986 N N . ASN A 1 129 ? 4.098 -16.954 -15.232 1.00 90.75 129 ASN A N 1
ATOM 987 C CA . ASN A 1 129 ? 4.877 -17.877 -14.403 1.00 90.75 129 ASN A CA 1
ATOM 988 C C . ASN A 1 129 ? 6.221 -17.282 -13.946 1.00 90.75 129 ASN A C 1
ATOM 990 O O . ASN A 1 129 ? 7.099 -18.011 -13.488 1.00 90.75 129 ASN A O 1
ATOM 994 N N . TYR A 1 130 ? 6.425 -15.970 -14.095 1.00 91.50 130 TYR A N 1
ATOM 995 C CA . TYR A 1 130 ? 7.680 -15.327 -13.723 1.00 91.50 130 TYR A CA 1
ATOM 996 C C . TYR A 1 130 ? 7.851 -15.294 -12.204 1.00 91.50 130 TYR A C 1
ATOM 998 O O . TYR A 1 130 ? 7.128 -14.587 -11.497 1.00 91.50 130 TYR A O 1
ATOM 1006 N N . THR A 1 131 ? 8.840 -16.037 -11.713 1.00 89.19 131 THR A N 1
ATOM 1007 C CA . THR A 1 131 ? 9.053 -16.316 -10.285 1.00 89.19 131 THR A CA 1
ATOM 1008 C C . THR A 1 131 ? 9.784 -15.212 -9.524 1.00 89.19 131 THR A C 1
ATOM 1010 O O . THR A 1 131 ? 9.793 -15.234 -8.294 1.00 89.19 131 THR A O 1
ATOM 1013 N N . HIS A 1 132 ? 10.383 -14.239 -10.216 1.00 89.56 132 HIS A N 1
ATOM 1014 C CA . HIS A 1 132 ? 11.097 -13.129 -9.581 1.00 89.56 132 HIS A CA 1
ATOM 1015 C C . HIS A 1 132 ? 10.212 -11.888 -9.388 1.00 89.56 132 HIS A C 1
ATOM 1017 O O . HIS A 1 132 ? 9.069 -11.817 -9.850 1.00 89.56 132 HIS A O 1
ATOM 1023 N N . ASN A 1 133 ? 10.778 -10.879 -8.720 1.00 88.31 133 ASN A N 1
ATOM 1024 C CA . ASN A 1 133 ? 10.116 -9.613 -8.428 1.00 88.31 133 ASN A CA 1
ATOM 1025 C C . ASN A 1 133 ? 9.599 -8.938 -9.705 1.00 88.31 133 ASN A C 1
ATOM 1027 O O . ASN A 1 133 ? 10.359 -8.607 -10.614 1.00 88.31 133 ASN A O 1
ATOM 1031 N N . SER A 1 134 ? 8.292 -8.690 -9.734 1.00 92.75 134 SER A N 1
ATOM 1032 C CA . SER A 1 134 ? 7.603 -7.928 -10.777 1.00 92.75 134 SER A CA 1
ATOM 1033 C C . SER A 1 134 ? 6.643 -6.950 -10.102 1.00 92.75 134 SER A C 1
ATOM 1035 O O . SER A 1 134 ? 5.416 -7.084 -10.156 1.00 92.75 134 SER A O 1
ATOM 1037 N N . ILE A 1 135 ? 7.241 -6.019 -9.358 1.00 93.94 135 ILE A N 1
ATOM 1038 C CA . ILE A 1 135 ? 6.549 -5.044 -8.517 1.00 93.94 135 ILE A CA 1
ATOM 1039 C C . ILE A 1 135 ? 7.089 -3.636 -8.763 1.00 93.94 135 ILE A C 1
ATOM 1041 O O . ILE A 1 135 ? 8.272 -3.458 -9.051 1.00 93.94 135 ILE A O 1
ATOM 1045 N N . ILE A 1 136 ? 6.221 -2.642 -8.610 1.00 95.19 136 ILE A N 1
ATOM 1046 C CA . ILE A 1 136 ? 6.572 -1.218 -8.612 1.00 95.19 136 ILE A CA 1
ATOM 1047 C C . ILE A 1 136 ? 6.012 -0.542 -7.364 1.00 95.19 136 ILE A C 1
ATOM 1049 O O . ILE A 1 136 ? 5.028 -1.002 -6.778 1.00 95.19 136 ILE A O 1
ATOM 1053 N N . HIS A 1 137 ? 6.632 0.568 -6.972 1.00 95.69 137 HIS A N 1
ATOM 1054 C CA . HIS A 1 137 ? 6.093 1.423 -5.924 1.00 95.69 137 HIS A CA 1
ATOM 1055 C C . HIS A 1 137 ? 4.957 2.281 -6.481 1.00 95.69 137 HIS A C 1
ATOM 1057 O O . HIS A 1 137 ? 5.072 2.866 -7.556 1.00 95.69 137 HIS A O 1
ATOM 1063 N N . CYS A 1 138 ? 3.877 2.370 -5.716 1.00 96.56 138 CYS A N 1
ATOM 1064 C CA . CYS A 1 138 ? 2.739 3.237 -5.963 1.00 96.56 138 CYS A CA 1
ATOM 1065 C C . CYS A 1 138 ? 2.566 4.163 -4.767 1.00 96.56 138 CYS A C 1
ATOM 1067 O O . CYS A 1 138 ? 2.202 3.692 -3.691 1.00 96.56 138 CYS A O 1
ATOM 1069 N N . SER A 1 139 ? 2.816 5.457 -4.929 1.00 96.38 139 SER A N 1
ATOM 1070 C CA . SER A 1 139 ? 2.613 6.436 -3.861 1.00 96.38 139 SER A CA 1
ATOM 1071 C C . SER A 1 139 ? 1.366 7.260 -4.148 1.00 96.38 139 SER A C 1
ATOM 1073 O O . SER A 1 139 ? 1.167 7.736 -5.261 1.00 96.38 139 SER A O 1
ATOM 1075 N N . ARG A 1 140 ? 0.513 7.433 -3.137 1.00 95.12 140 ARG A N 1
ATOM 1076 C CA . ARG A 1 140 ? -0.664 8.305 -3.231 1.00 95.12 140 ARG A CA 1
ATOM 1077 C C . ARG A 1 140 ? -0.259 9.779 -3.136 1.00 95.12 140 ARG A C 1
ATOM 1079 O O . ARG A 1 140 ? 0.785 10.083 -2.545 1.00 95.12 140 ARG A O 1
ATOM 1086 N N . PRO A 1 141 ? -1.122 10.705 -3.586 1.00 95.75 141 PRO A N 1
ATOM 1087 C CA . PRO A 1 141 ? -1.040 12.094 -3.162 1.00 95.75 141 PRO A CA 1
ATOM 1088 C C . PRO A 1 141 ? -0.988 12.185 -1.632 1.00 95.75 141 PRO A C 1
ATOM 1090 O O . PRO A 1 141 ? -1.744 11.505 -0.934 1.00 95.75 141 PRO A O 1
ATOM 1093 N N . SER A 1 142 ? -0.077 13.007 -1.110 1.00 95.25 142 SER A N 1
ATOM 1094 C CA . SER A 1 142 ? 0.059 13.215 0.333 1.00 95.25 142 SER A CA 1
ATOM 1095 C C . SER A 1 142 ? -1.200 13.871 0.896 1.00 95.25 142 SER A C 1
ATOM 1097 O O . SER A 1 142 ? -1.662 14.875 0.360 1.00 95.25 142 SER A O 1
ATOM 1099 N N . LEU A 1 143 ? -1.694 13.350 2.015 1.00 96.88 143 LEU A N 1
ATOM 1100 C CA . LEU A 1 143 ? -2.809 13.920 2.774 1.00 96.88 143 LEU A CA 1
ATOM 1101 C C . LEU A 1 143 ? -2.328 14.334 4.157 1.00 96.88 143 LEU A C 1
ATOM 1103 O O . LEU A 1 143 ? -1.400 13.740 4.682 1.00 96.88 143 LEU A O 1
ATOM 1107 N N . SER A 1 144 ? -2.948 15.317 4.787 1.00 96.38 144 SER A N 1
ATOM 1108 C CA . SER A 1 144 ? -2.788 15.540 6.225 1.00 96.38 144 SER A CA 1
ATOM 1109 C C . SER A 1 144 ? -3.588 14.516 7.038 1.00 96.38 144 SER A C 1
ATOM 1111 O O . SER A 1 144 ? -4.547 13.914 6.545 1.00 96.38 144 SER A O 1
ATOM 1113 N N . LYS A 1 145 ? -3.252 14.345 8.322 1.00 95.31 145 LYS A N 1
ATOM 1114 C CA . LYS A 1 145 ? -4.047 13.489 9.226 1.00 95.31 145 LYS A CA 1
ATOM 1115 C C . LYS A 1 145 ? -5.491 13.975 9.350 1.00 95.31 145 LYS A C 1
ATOM 1117 O O . LYS A 1 145 ? -6.417 13.170 9.360 1.00 95.31 145 LYS A O 1
ATOM 1122 N N . GLN A 1 146 ? -5.694 15.295 9.359 1.00 95.06 146 GLN A N 1
ATOM 1123 C CA . GLN A 1 146 ? -7.024 15.907 9.347 1.00 95.06 146 GLN A CA 1
ATOM 1124 C C . GLN A 1 146 ? -7.823 15.546 8.081 1.00 95.06 146 GLN A C 1
ATOM 1126 O O . GLN A 1 146 ? -9.018 15.250 8.164 1.00 95.06 146 GLN A O 1
ATOM 1131 N N . GLU A 1 147 ? -7.186 15.542 6.909 1.00 96.62 147 GLU A N 1
ATOM 1132 C CA . GLU A 1 147 ? -7.832 15.107 5.664 1.00 96.62 147 GLU A CA 1
ATOM 1133 C C . GLU A 1 147 ? -8.193 13.620 5.701 1.00 96.62 147 GLU A C 1
ATOM 1135 O O . GLU A 1 147 ? -9.290 13.256 5.292 1.00 96.62 147 GLU A O 1
ATOM 1140 N N . ILE A 1 148 ? -7.329 12.763 6.252 1.00 96.62 148 ILE A N 1
ATOM 1141 C CA . ILE A 1 148 ? -7.645 11.336 6.434 1.00 96.62 148 ILE A CA 1
ATOM 1142 C C . ILE A 1 148 ? -8.842 11.147 7.372 1.00 96.62 148 ILE A C 1
ATOM 1144 O O . ILE A 1 148 ? -9.735 10.353 7.079 1.00 96.62 148 ILE A O 1
ATOM 1148 N N . ALA A 1 149 ? -8.890 11.882 8.484 1.00 93.94 149 ALA A N 1
ATOM 1149 C CA . ALA A 1 149 ? -9.991 11.793 9.438 1.00 93.94 149 ALA A CA 1
ATOM 1150 C C . ALA A 1 149 ? -11.330 12.249 8.825 1.00 93.94 149 ALA A C 1
ATOM 1152 O O . ALA A 1 149 ? -12.362 11.606 9.041 1.00 93.94 149 ALA A O 1
ATOM 1153 N N . SER A 1 150 ? -11.306 13.336 8.045 1.00 94.94 150 SER A N 1
ATOM 1154 C CA . SER A 1 150 ? -12.506 13.947 7.453 1.00 94.94 150 SER A CA 1
ATOM 1155 C C . SER A 1 150 ? -13.045 13.215 6.224 1.00 94.94 150 SER A C 1
ATOM 1157 O O . SER A 1 150 ? -14.259 13.187 6.037 1.00 94.94 150 SER A O 1
ATOM 1159 N N . LYS A 1 151 ? -12.185 12.594 5.411 1.00 95.81 151 LYS A N 1
ATOM 1160 C CA . LYS A 1 151 ? -12.610 11.822 4.235 1.00 95.81 151 LYS A CA 1
ATOM 1161 C C . LYS A 1 151 ? -13.371 10.567 4.627 1.00 95.81 151 LYS A C 1
ATOM 1163 O O . LYS A 1 151 ? -13.008 9.887 5.586 1.00 95.81 151 LYS A O 1
ATOM 1168 N N . SER A 1 152 ? -14.401 10.215 3.869 1.00 94.19 152 SER A N 1
ATOM 1169 C CA . SER A 1 152 ? -15.056 8.909 3.985 1.00 94.19 152 SER A CA 1
ATOM 1170 C C . SER A 1 152 ? -14.067 7.771 3.690 1.00 94.19 152 SER A C 1
ATOM 1172 O O . SER A 1 152 ? -13.034 7.951 3.039 1.00 94.19 152 SER A O 1
ATOM 1174 N N . LEU A 1 153 ? -14.375 6.570 4.179 1.00 93.81 153 LEU A N 1
ATOM 1175 C CA . LEU A 1 153 ? -13.576 5.386 3.856 1.00 93.81 153 LEU A CA 1
ATOM 1176 C C . LEU A 1 153 ? -13.654 5.046 2.359 1.00 93.81 153 LEU A C 1
ATOM 1178 O O . LEU A 1 153 ? -12.639 4.654 1.785 1.00 93.81 153 LEU A O 1
ATOM 1182 N N . ALA A 1 154 ? -14.806 5.275 1.717 1.00 94.69 154 ALA A N 1
ATOM 1183 C CA . ALA A 1 154 ? -14.971 5.121 0.274 1.00 94.69 154 ALA A CA 1
ATOM 1184 C C . ALA A 1 154 ? -14.045 6.060 -0.514 1.00 94.69 154 ALA A C 1
ATOM 1186 O O . ALA A 1 154 ? -13.332 5.598 -1.403 1.00 94.69 154 ALA A O 1
ATOM 1187 N N . GLU A 1 155 ? -13.966 7.347 -0.151 1.00 95.06 155 GLU A N 1
ATOM 1188 C CA . GLU A 1 155 ? -13.036 8.289 -0.790 1.00 95.06 155 GLU A CA 1
ATOM 1189 C C . GLU A 1 155 ? -11.579 7.832 -0.664 1.00 95.06 155 GLU A C 1
ATOM 1191 O O . GLU A 1 155 ? -10.840 7.846 -1.647 1.00 95.06 155 GLU A O 1
ATOM 1196 N N . LEU A 1 156 ? -11.153 7.398 0.527 1.00 95.94 156 LEU A N 1
ATOM 1197 C CA . LEU A 1 156 ? -9.782 6.925 0.748 1.00 95.94 156 LEU A CA 1
ATOM 1198 C C . LEU A 1 156 ? -9.471 5.648 -0.052 1.00 95.94 156 LEU A C 1
ATOM 1200 O O . LEU A 1 156 ? -8.369 5.522 -0.595 1.00 95.94 156 LEU A O 1
ATOM 1204 N N . ALA A 1 157 ? -10.427 4.721 -0.159 1.00 96.31 157 ALA A N 1
ATOM 1205 C CA . ALA A 1 157 ? -10.282 3.497 -0.945 1.00 96.31 157 ALA A CA 1
ATOM 1206 C C . ALA A 1 157 ? -10.216 3.791 -2.453 1.00 96.31 157 ALA A C 1
ATOM 1208 O O . ALA A 1 157 ? -9.336 3.272 -3.142 1.00 96.31 157 ALA A O 1
ATOM 1209 N N . VAL A 1 158 ? -11.077 4.680 -2.960 1.00 96.69 158 VAL A N 1
ATOM 1210 C CA . VAL A 1 158 ? -11.049 5.143 -4.359 1.00 96.69 158 VAL A CA 1
ATOM 1211 C C . VAL A 1 158 ? -9.737 5.862 -4.670 1.00 96.69 158 VAL A C 1
ATOM 1213 O O . VAL A 1 158 ? -9.143 5.618 -5.717 1.00 96.69 158 VAL A O 1
ATOM 1216 N N . MET A 1 159 ? -9.224 6.692 -3.754 1.00 96.31 159 MET A N 1
ATOM 1217 C CA . MET A 1 159 ? -7.904 7.312 -3.911 1.00 96.31 159 MET A CA 1
ATOM 1218 C C . MET A 1 159 ? -6.783 6.269 -4.004 1.00 96.31 159 MET A C 1
ATOM 1220 O O . MET A 1 159 ? -5.870 6.432 -4.813 1.00 96.31 159 MET A O 1
ATOM 1224 N N . ASN A 1 160 ? -6.839 5.196 -3.204 1.00 96.25 160 ASN A N 1
ATOM 1225 C CA . ASN A 1 160 ? -5.863 4.109 -3.287 1.00 96.25 160 ASN A CA 1
ATOM 1226 C C . ASN A 1 160 ? -5.952 3.371 -4.628 1.00 96.25 160 ASN A C 1
ATOM 1228 O O . ASN A 1 160 ? -4.931 3.195 -5.291 1.00 96.25 160 ASN A O 1
ATOM 1232 N N . ARG A 1 161 ? -7.167 3.008 -5.056 1.00 96.75 161 ARG A N 1
ATOM 1233 C CA . ARG A 1 161 ? -7.401 2.369 -6.354 1.00 96.75 161 ARG A CA 1
ATOM 1234 C C . ARG A 1 161 ? -6.879 3.229 -7.500 1.00 96.75 161 ARG A C 1
ATOM 1236 O O . ARG A 1 161 ? -6.108 2.743 -8.318 1.00 96.75 161 ARG A O 1
ATOM 1243 N N . LYS A 1 162 ? -7.239 4.513 -7.519 1.00 96.88 162 LYS A N 1
ATOM 1244 C CA . LYS A 1 162 ? -6.802 5.440 -8.560 1.00 96.88 162 LYS A CA 1
ATOM 1245 C C . LYS A 1 162 ? -5.279 5.520 -8.647 1.00 96.88 162 LYS A C 1
ATOM 1247 O O . LYS A 1 162 ? -4.742 5.466 -9.746 1.00 96.88 162 LYS A O 1
ATOM 1252 N N . ALA A 1 163 ? -4.585 5.606 -7.512 1.00 96.88 163 ALA A N 1
ATOM 1253 C CA . ALA A 1 163 ? -3.125 5.618 -7.507 1.00 96.88 163 ALA A CA 1
ATOM 1254 C C . ALA A 1 163 ? -2.545 4.324 -8.111 1.00 96.88 163 ALA A C 1
ATOM 1256 O O . ALA A 1 163 ? -1.602 4.385 -8.894 1.00 96.88 163 ALA A O 1
ATOM 1257 N N . ILE A 1 164 ? -3.126 3.157 -7.798 1.00 96.44 164 ILE A N 1
ATOM 1258 C CA . ILE A 1 164 ? -2.724 1.872 -8.394 1.00 96.44 164 ILE A CA 1
ATOM 1259 C C . ILE A 1 164 ? -2.914 1.892 -9.914 1.00 96.44 164 ILE A C 1
ATOM 1261 O O . ILE A 1 164 ? -1.995 1.521 -10.641 1.00 96.44 164 ILE A O 1
ATOM 1265 N N . ASP A 1 165 ? -4.067 2.343 -10.396 1.00 95.69 165 ASP A N 1
ATOM 1266 C CA . ASP A 1 165 ? -4.367 2.380 -11.830 1.00 95.69 165 ASP A CA 1
ATOM 1267 C C . ASP A 1 165 ? -3.451 3.379 -12.572 1.00 95.69 165 ASP A C 1
ATOM 1269 O O . ASP A 1 165 ? -2.945 3.082 -13.658 1.00 95.69 165 ASP A O 1
ATOM 1273 N N . ASP A 1 166 ? -3.142 4.520 -11.944 1.00 96.19 166 ASP A N 1
ATOM 1274 C CA . ASP A 1 166 ? -2.245 5.550 -12.483 1.00 96.19 166 ASP A CA 1
ATOM 1275 C C . ASP A 1 166 ? -0.787 5.051 -12.632 1.00 96.19 166 ASP A C 1
ATOM 1277 O O . ASP A 1 166 ? -0.045 5.578 -13.468 1.00 96.19 166 ASP A O 1
ATOM 1281 N N . VAL A 1 167 ? -0.373 4.017 -11.881 1.00 96.38 167 VAL A N 1
ATOM 1282 C CA . VAL A 1 167 ? 0.958 3.388 -12.022 1.00 96.38 167 VAL A CA 1
ATOM 1283 C C . VAL A 1 167 ? 0.956 2.082 -12.819 1.00 96.38 167 VAL A C 1
ATOM 1285 O O . VAL A 1 167 ? 1.997 1.666 -13.331 1.00 96.38 167 VAL A O 1
ATOM 1288 N N . ARG A 1 168 ? -0.192 1.405 -12.941 1.00 94.62 168 ARG A N 1
ATOM 1289 C CA . ARG A 1 168 ? -0.311 0.092 -13.593 1.00 94.62 168 ARG A CA 1
ATOM 1290 C C . ARG A 1 168 ? -0.480 0.224 -15.107 1.00 94.62 168 ARG A C 1
ATOM 1292 O O . ARG A 1 168 ? -1.432 -0.277 -15.693 1.00 94.62 168 ARG A O 1
ATOM 1299 N N . ASN A 1 169 ? 0.462 0.907 -15.745 1.00 94.00 169 ASN A N 1
ATOM 1300 C CA . ASN A 1 169 ? 0.493 1.103 -17.189 1.00 94.00 169 ASN A CA 1
ATOM 1301 C C . ASN A 1 169 ? 1.935 1.174 -17.709 1.00 94.00 169 ASN A C 1
ATOM 1303 O O . ASN A 1 169 ? 2.874 1.482 -16.975 1.00 94.00 169 ASN A O 1
ATOM 1307 N N . ILE A 1 170 ? 2.099 0.881 -19.000 1.00 91.88 170 ILE A N 1
ATOM 1308 C CA . ILE A 1 170 ? 3.411 0.802 -19.653 1.00 91.88 170 ILE A CA 1
ATOM 1309 C C . ILE A 1 170 ? 4.187 2.135 -19.585 1.00 91.88 170 ILE A C 1
ATOM 1311 O O . ILE A 1 170 ? 5.341 2.093 -19.151 1.00 91.88 170 ILE A O 1
ATOM 1315 N N . PRO A 1 171 ? 3.587 3.310 -19.891 1.00 91.69 171 PRO A N 1
ATOM 1316 C CA . PRO A 1 171 ? 4.291 4.591 -19.781 1.00 91.69 171 PRO A CA 1
ATOM 1317 C C . PRO A 1 171 ? 4.869 4.865 -18.388 1.00 91.69 171 PRO A C 1
ATOM 1319 O O . PRO A 1 171 ? 6.009 5.317 -18.270 1.00 91.69 171 PRO A O 1
ATOM 1322 N N . PHE A 1 172 ? 4.113 4.566 -17.325 1.00 94.19 172 PHE A N 1
ATOM 1323 C CA . PHE A 1 172 ? 4.605 4.721 -15.960 1.00 94.19 172 PHE A CA 1
ATOM 1324 C C . PHE A 1 172 ? 5.788 3.793 -15.675 1.00 94.19 172 PHE A C 1
ATOM 1326 O O . PHE A 1 172 ? 6.797 4.253 -15.149 1.00 94.19 172 PHE A O 1
ATOM 1333 N N . ILE A 1 173 ? 5.697 2.508 -16.038 1.00 93.75 173 ILE A N 1
ATOM 1334 C CA . ILE A 1 173 ? 6.769 1.526 -15.795 1.00 93.75 173 ILE A CA 1
ATOM 1335 C C . ILE A 1 173 ? 8.074 1.973 -16.455 1.00 93.75 173 ILE A C 1
ATOM 1337 O O . ILE A 1 173 ? 9.128 1.926 -15.828 1.00 93.75 173 ILE A O 1
ATOM 1341 N N . GLN A 1 174 ? 8.005 2.460 -17.692 1.00 91.62 174 GLN A N 1
ATOM 1342 C CA . GLN A 1 174 ? 9.179 2.932 -18.428 1.00 91.62 174 GLN A CA 1
ATOM 1343 C C . GLN A 1 174 ? 9.802 4.165 -17.762 1.00 91.62 174 GLN A C 1
ATOM 1345 O O . GLN A 1 174 ? 11.013 4.200 -17.529 1.00 91.62 174 GLN A O 1
ATOM 1350 N N . ALA A 1 175 ? 8.974 5.145 -17.381 1.00 92.38 175 ALA A N 1
ATOM 1351 C CA . ALA A 1 175 ? 9.427 6.334 -16.664 1.00 92.38 175 ALA A CA 1
ATOM 1352 C C . ALA A 1 175 ? 10.038 5.980 -15.294 1.00 92.38 175 ALA A C 1
ATOM 1354 O O . ALA A 1 175 ? 11.108 6.480 -14.936 1.00 92.38 175 ALA A O 1
ATOM 1355 N N . TYR A 1 176 ? 9.409 5.061 -14.558 1.00 93.94 176 TYR A N 1
ATOM 1356 C CA . TYR A 1 176 ? 9.887 4.556 -13.275 1.00 93.94 176 TYR A CA 1
ATOM 1357 C C . TYR A 1 176 ? 11.241 3.848 -13.417 1.00 93.94 176 TYR A C 1
ATOM 1359 O O . TYR A 1 176 ? 12.173 4.175 -12.686 1.00 93.94 176 TYR A O 1
ATOM 1367 N N . THR A 1 177 ? 11.402 2.938 -14.384 1.00 92.12 177 THR A N 1
ATOM 1368 C CA . THR A 1 177 ? 12.675 2.240 -14.635 1.00 92.12 177 THR A CA 1
ATOM 1369 C C . THR A 1 177 ? 13.794 3.214 -15.001 1.00 92.12 177 THR A C 1
ATOM 1371 O O . THR A 1 177 ? 14.908 3.090 -14.485 1.00 92.12 177 THR A O 1
ATOM 1374 N N . HIS A 1 178 ? 13.506 4.222 -15.831 1.00 91.38 178 HIS A N 1
ATOM 1375 C CA . HIS A 1 178 ? 14.481 5.258 -16.170 1.00 91.38 178 HIS A CA 1
ATOM 1376 C C . HIS A 1 178 ? 14.894 6.083 -14.943 1.00 91.38 178 HIS A C 1
ATOM 1378 O O . HIS A 1 178 ? 16.084 6.314 -14.708 1.00 91.38 178 HIS A O 1
ATOM 1384 N N . TRP A 1 179 ? 13.925 6.486 -14.118 1.00 93.88 179 TRP A N 1
ATOM 1385 C CA . TRP A 1 179 ? 14.196 7.204 -12.878 1.00 93.88 179 TRP A CA 1
ATOM 1386 C C . TRP A 1 179 ? 15.016 6.363 -11.885 1.00 93.88 179 TRP A C 1
ATOM 1388 O O . TRP A 1 179 ? 16.005 6.865 -11.347 1.00 93.88 179 TRP A O 1
ATOM 1398 N N . VAL A 1 180 ? 14.681 5.083 -11.691 1.00 93.31 180 VAL A N 1
ATOM 1399 C CA . VAL A 1 180 ? 15.440 4.166 -10.823 1.00 93.31 180 VAL A CA 1
ATOM 1400 C C . VAL A 1 180 ? 16.889 4.041 -11.294 1.00 93.31 180 VAL A C 1
ATOM 1402 O O . VAL A 1 180 ? 17.810 4.154 -10.482 1.00 93.31 180 VAL A O 1
ATOM 1405 N N . ALA A 1 181 ? 17.122 3.885 -12.601 1.00 91.88 181 ALA A N 1
ATOM 1406 C CA . ALA A 1 181 ? 18.474 3.871 -13.159 1.00 91.88 181 ALA A CA 1
ATOM 1407 C C . ALA A 1 181 ? 19.225 5.185 -12.863 1.00 91.88 181 ALA A C 1
ATOM 1409 O O . ALA A 1 181 ? 20.369 5.156 -12.406 1.00 91.88 181 ALA A O 1
ATOM 1410 N N . LYS A 1 182 ? 18.558 6.337 -13.027 1.00 93.06 182 LYS A N 1
ATOM 1411 C CA . LYS A 1 182 ? 19.120 7.672 -12.757 1.00 93.06 182 LYS A CA 1
ATOM 1412 C C . LYS A 1 182 ? 19.534 7.878 -11.296 1.00 93.06 182 LYS A C 1
ATOM 1414 O O . LYS A 1 182 ? 20.509 8.582 -11.045 1.00 93.06 182 LYS A O 1
ATOM 1419 N N . ILE A 1 183 ? 18.834 7.279 -10.331 1.00 94.44 183 ILE A N 1
ATOM 1420 C CA . ILE A 1 183 ? 19.177 7.381 -8.899 1.00 94.44 183 ILE A CA 1
ATOM 1421 C C . ILE A 1 183 ? 20.189 6.322 -8.423 1.00 94.44 183 ILE A C 1
ATOM 1423 O O . ILE A 1 183 ? 20.427 6.210 -7.219 1.00 94.44 183 ILE A O 1
ATOM 1427 N N . GLY A 1 184 ? 20.793 5.559 -9.343 1.00 93.19 184 GLY A N 1
ATOM 1428 C CA . GLY A 1 184 ? 21.812 4.548 -9.037 1.00 93.19 184 GLY A CA 1
ATOM 1429 C C . GLY A 1 184 ? 21.274 3.122 -8.881 1.00 93.19 184 GLY A C 1
ATOM 1430 O O . GLY A 1 184 ? 21.918 2.292 -8.244 1.00 93.19 184 GLY A O 1
ATOM 1431 N N . GLY A 1 185 ? 20.090 2.832 -9.425 1.00 92.25 185 GLY A N 1
ATOM 1432 C CA . GLY A 1 185 ? 19.514 1.485 -9.510 1.00 92.25 185 GLY A CA 1
ATOM 1433 C C . GLY A 1 185 ? 18.760 1.010 -8.267 1.00 92.25 185 GLY A C 1
ATOM 1434 O O . GLY A 1 185 ? 18.067 0.003 -8.340 1.00 92.25 185 GLY A O 1
ATOM 1435 N N . ASN A 1 186 ? 18.853 1.727 -7.144 1.00 91.31 186 ASN A N 1
ATOM 1436 C CA . ASN A 1 186 ? 18.188 1.366 -5.893 1.00 91.31 186 ASN A CA 1
ATOM 1437 C C . ASN A 1 186 ? 17.579 2.598 -5.220 1.00 91.31 186 ASN A C 1
ATOM 1439 O O . ASN A 1 186 ? 18.245 3.632 -5.086 1.00 91.31 186 ASN A O 1
ATOM 1443 N N . ALA A 1 187 ? 16.352 2.451 -4.724 1.00 91.88 187 ALA A N 1
ATOM 1444 C CA . ALA A 1 187 ? 15.630 3.485 -3.993 1.00 91.88 187 ALA A CA 1
ATOM 1445 C C . ALA A 1 187 ? 15.423 3.068 -2.529 1.00 91.88 187 ALA A C 1
ATOM 1447 O O . ALA A 1 187 ? 15.130 1.909 -2.245 1.00 91.88 187 ALA A O 1
ATOM 1448 N N . VAL A 1 188 ? 15.531 4.025 -1.611 1.00 91.00 188 VAL A N 1
ATOM 1449 C CA . VAL A 1 188 ? 15.174 3.859 -0.197 1.00 91.00 188 VAL A CA 1
ATOM 1450 C C . VAL A 1 188 ? 14.050 4.830 0.168 1.00 91.00 188 VAL A C 1
ATOM 1452 O O . VAL A 1 188 ? 14.038 5.949 -0.359 1.00 91.00 188 VAL A O 1
ATOM 1455 N N . PRO A 1 189 ? 13.114 4.451 1.058 1.00 90.81 189 PRO A N 1
ATOM 1456 C CA . PRO A 1 189 ? 12.076 5.364 1.521 1.00 90.81 189 PRO A CA 1
ATOM 1457 C C . PRO A 1 189 ? 12.679 6.622 2.151 1.00 90.81 189 PRO A C 1
ATOM 1459 O O . PRO A 1 189 ? 13.588 6.550 2.984 1.00 90.81 189 PRO A O 1
ATOM 1462 N N . THR A 1 190 ? 12.154 7.789 1.793 1.00 88.44 190 THR A N 1
ATOM 1463 C CA . THR A 1 190 ? 12.523 9.042 2.446 1.00 88.44 190 THR A CA 1
ATOM 1464 C C . THR A 1 190 ? 11.775 9.195 3.767 1.00 88.44 190 THR A C 1
ATOM 1466 O O . THR A 1 190 ? 10.561 9.029 3.851 1.00 88.44 190 THR A O 1
ATOM 1469 N N . ARG A 1 191 ? 12.505 9.522 4.834 1.00 83.75 191 ARG A N 1
ATOM 1470 C CA . ARG A 1 191 ? 11.937 9.827 6.154 1.00 83.75 191 ARG A CA 1
ATOM 1471 C C . ARG A 1 191 ? 11.988 11.333 6.369 1.00 83.75 191 ARG A C 1
ATOM 1473 O O . ARG A 1 191 ? 12.902 11.861 7.001 1.00 83.75 191 ARG A O 1
ATOM 1480 N N . ARG A 1 192 ? 11.027 12.041 5.772 1.00 86.31 192 ARG A N 1
ATOM 1481 C CA . ARG A 1 192 ? 10.933 13.503 5.881 1.00 86.31 192 ARG A CA 1
ATOM 1482 C C . ARG A 1 192 ? 10.410 13.888 7.260 1.00 86.31 192 ARG A C 1
ATOM 1484 O O . ARG A 1 192 ? 9.431 13.336 7.752 1.00 86.31 192 ARG A O 1
ATOM 1491 N N . ARG A 1 193 ? 11.040 14.882 7.883 1.00 86.50 193 ARG A N 1
ATOM 1492 C CA . ARG A 1 193 ? 10.543 15.446 9.142 1.00 86.50 193 ARG A CA 1
ATOM 1493 C C . ARG A 1 193 ? 9.154 16.054 8.917 1.00 86.50 193 ARG A C 1
ATOM 1495 O O . ARG A 1 193 ? 8.984 16.842 7.992 1.00 86.50 193 ARG A O 1
ATOM 1502 N N . GLY A 1 194 ? 8.195 15.720 9.780 1.00 88.56 194 GLY A N 1
ATOM 1503 C CA . GLY A 1 194 ? 6.809 16.193 9.655 1.00 88.56 194 GLY A CA 1
ATOM 1504 C C . GLY A 1 194 ? 5.970 15.422 8.630 1.00 88.56 194 GLY A C 1
ATOM 1505 O O . GLY A 1 194 ? 4.878 15.872 8.288 1.00 88.56 194 GLY A O 1
ATOM 1506 N N . ALA A 1 195 ? 6.467 14.280 8.146 1.00 91.69 195 ALA A N 1
ATOM 1507 C CA . ALA A 1 195 ? 5.702 13.329 7.356 1.00 91.69 195 ALA A CA 1
ATOM 1508 C C . ALA A 1 195 ? 5.711 11.949 8.028 1.00 91.69 195 ALA A C 1
ATOM 1510 O O . ALA A 1 195 ? 6.756 11.475 8.472 1.00 91.69 195 ALA A O 1
ATOM 1511 N N . ASP A 1 196 ? 4.551 11.306 8.062 1.00 92.00 196 ASP A N 1
ATOM 1512 C CA . ASP A 1 196 ? 4.390 9.908 8.431 1.00 92.00 196 ASP A CA 1
ATOM 1513 C C . ASP A 1 196 ? 4.299 9.076 7.146 1.00 92.00 196 ASP A C 1
ATOM 1515 O O . ASP A 1 196 ? 3.302 9.134 6.420 1.00 92.00 196 ASP A O 1
ATOM 1519 N N . SER A 1 197 ? 5.354 8.325 6.846 1.00 91.75 197 SER A N 1
ATOM 1520 C CA . SER A 1 197 ? 5.458 7.534 5.618 1.00 91.75 197 SER A CA 1
ATOM 1521 C C . SER A 1 197 ? 5.070 6.082 5.871 1.00 91.75 197 SER A C 1
ATOM 1523 O O . SER A 1 197 ? 5.814 5.361 6.526 1.00 91.75 197 SER A O 1
ATOM 1525 N N . TRP A 1 198 ? 3.947 5.656 5.303 1.00 94.44 198 TRP A N 1
ATOM 1526 C CA . TRP A 1 198 ? 3.435 4.293 5.343 1.00 94.44 198 TRP A CA 1
ATOM 1527 C C . TRP A 1 198 ? 3.850 3.493 4.114 1.00 94.44 198 TRP A C 1
ATOM 1529 O O . TRP A 1 198 ? 3.799 3.996 2.987 1.00 94.44 198 TRP A O 1
ATOM 1539 N N . LEU A 1 199 ? 4.174 2.220 4.328 1.00 93.81 199 LEU A N 1
ATOM 1540 C CA . LEU A 1 199 ? 4.442 1.251 3.274 1.00 93.81 199 LEU A CA 1
ATOM 1541 C C . LEU A 1 199 ? 3.512 0.049 3.440 1.00 93.81 199 LEU A C 1
ATOM 1543 O O . LEU A 1 199 ? 3.673 -0.738 4.363 1.00 93.81 199 LEU A O 1
ATOM 1547 N N . PHE A 1 200 ? 2.549 -0.107 2.541 1.00 94.94 200 PHE A N 1
ATOM 1548 C CA . PHE A 1 200 ? 1.628 -1.235 2.528 1.00 94.94 200 PHE A CA 1
ATOM 1549 C C . PHE A 1 200 ? 2.088 -2.297 1.529 1.00 94.94 200 PHE A C 1
ATOM 1551 O O . PHE A 1 200 ? 2.305 -2.030 0.345 1.00 94.94 200 PHE A O 1
ATOM 1558 N N . SER A 1 201 ? 2.177 -3.531 2.004 1.00 92.94 201 SER A N 1
ATOM 1559 C CA . SER A 1 201 ? 2.422 -4.716 1.197 1.00 92.94 201 SER A CA 1
ATOM 1560 C C . SER A 1 201 ? 1.197 -5.618 1.267 1.00 92.94 201 SER A C 1
ATOM 1562 O O . SER A 1 201 ? 0.917 -6.239 2.292 1.00 92.94 201 SER A O 1
ATOM 1564 N N . ASN A 1 202 ? 0.430 -5.664 0.178 1.00 92.75 202 ASN A N 1
ATOM 1565 C CA . ASN A 1 202 ? -0.669 -6.612 0.055 1.00 92.75 202 ASN A CA 1
ATOM 1566 C C . ASN A 1 202 ? -0.110 -7.959 -0.408 1.00 92.75 202 ASN A C 1
ATOM 1568 O O . ASN A 1 202 ? 0.209 -8.122 -1.582 1.00 92.75 202 ASN A O 1
ATOM 1572 N N . GLN A 1 203 ? 0.017 -8.904 0.519 1.00 90.81 203 GLN A N 1
ATOM 1573 C CA . GLN A 1 203 ? 0.607 -10.224 0.293 1.00 90.81 203 GLN A CA 1
ATOM 1574 C C . GLN A 1 203 ? -0.433 -11.280 -0.096 1.00 90.81 203 GLN A C 1
ATOM 1576 O O . GLN A 1 203 ? -0.069 -12.378 -0.506 1.00 90.81 203 GLN A O 1
ATOM 1581 N N . VAL A 1 204 ? -1.722 -10.924 -0.070 1.00 90.31 204 VAL A N 1
ATOM 1582 C CA . VAL A 1 204 ? -2.834 -11.777 -0.525 1.00 90.31 204 VAL A CA 1
ATOM 1583 C C . VAL A 1 204 ? -2.651 -12.200 -1.983 1.00 90.31 204 VAL A C 1
ATOM 1585 O O . VAL A 1 204 ? -3.031 -13.300 -2.352 1.00 90.31 204 VAL A O 1
ATOM 1588 N N . ILE A 1 205 ? -1.992 -11.370 -2.799 1.00 86.38 205 ILE A N 1
ATOM 1589 C CA . ILE A 1 205 ? -1.660 -11.683 -4.201 1.00 86.38 205 ILE A CA 1
ATOM 1590 C C . ILE A 1 205 ? -0.723 -12.888 -4.366 1.00 86.38 205 ILE A C 1
ATOM 1592 O O . ILE A 1 205 ? -0.479 -13.315 -5.488 1.00 86.38 205 ILE A O 1
ATOM 1596 N N . GLY A 1 206 ? -0.117 -13.369 -3.278 1.00 85.00 206 GLY A N 1
ATOM 1597 C CA . GLY A 1 206 ? 0.688 -14.584 -3.272 1.00 85.00 206 GLY A CA 1
ATOM 1598 C C . GLY A 1 206 ? -0.129 -15.856 -3.070 1.00 85.00 206 GLY A C 1
ATOM 1599 O O . GLY A 1 206 ? 0.455 -16.929 -3.157 1.00 85.00 206 GLY A O 1
ATOM 1600 N N . HIS A 1 207 ? -1.434 -15.743 -2.783 1.00 87.94 207 HIS A N 1
ATOM 1601 C CA . HIS A 1 207 ? -2.347 -16.874 -2.577 1.00 87.94 207 HIS A CA 1
ATOM 1602 C C . HIS A 1 207 ? -1.828 -17.896 -1.549 1.00 87.94 207 HIS A C 1
ATOM 1604 O O . HIS A 1 207 ? -2.058 -19.097 -1.662 1.00 87.94 207 HIS A O 1
ATOM 1610 N N . PHE A 1 208 ? -1.112 -17.430 -0.518 1.00 86.31 208 PHE A N 1
ATOM 1611 C CA . PHE A 1 208 ? -0.557 -18.311 0.516 1.00 86.31 208 PHE A CA 1
ATOM 1612 C C . PHE A 1 208 ? -1.642 -19.086 1.274 1.00 86.31 208 PHE A C 1
ATOM 1614 O O . PHE A 1 208 ? -1.377 -20.178 1.764 1.00 86.31 208 PHE A O 1
ATOM 1621 N N . ASP A 1 209 ? -2.860 -18.543 1.351 1.00 87.12 209 ASP A N 1
ATOM 1622 C CA . ASP A 1 209 ? -4.012 -19.203 1.963 1.00 87.12 209 ASP A CA 1
ATOM 1623 C C . ASP A 1 209 ? -4.594 -20.352 1.126 1.00 87.12 209 ASP A C 1
ATOM 1625 O O . ASP A 1 209 ? -5.418 -21.108 1.639 1.00 87.12 209 ASP A O 1
ATOM 1629 N N . GLU A 1 210 ? -4.169 -20.495 -0.130 1.00 88.94 210 GLU A N 1
ATOM 1630 C CA . GLU A 1 210 ? -4.598 -21.559 -1.046 1.00 88.94 210 GLU A CA 1
ATOM 1631 C C . GLU A 1 210 ? -3.602 -22.726 -1.101 1.00 88.94 210 GLU A C 1
ATOM 1633 O O . GLU A 1 210 ? -3.887 -23.760 -1.708 1.00 88.94 210 GLU A O 1
ATOM 1638 N N . ILE A 1 211 ? -2.432 -22.588 -0.468 1.00 87.25 211 ILE A N 1
ATOM 1639 C CA . ILE A 1 211 ? -1.417 -23.640 -0.457 1.00 87.25 211 ILE A CA 1
ATOM 1640 C C . ILE A 1 211 ? -1.863 -24.765 0.483 1.00 87.25 211 ILE A C 1
ATOM 1642 O O . ILE A 1 211 ? -1.895 -24.606 1.703 1.00 87.25 211 ILE A O 1
ATOM 1646 N N . ASP A 1 212 ? -2.155 -25.929 -0.095 1.00 87.50 212 ASP A N 1
ATOM 1647 C CA . ASP A 1 212 ? -2.479 -27.150 0.639 1.00 87.50 212 ASP A CA 1
ATOM 1648 C C . ASP A 1 212 ? -1.246 -28.057 0.758 1.00 87.50 212 ASP A C 1
ATOM 1650 O O . ASP A 1 212 ? -0.808 -28.687 -0.206 1.00 87.50 212 ASP A O 1
ATOM 1654 N N . PHE A 1 213 ? -0.685 -28.134 1.965 1.00 87.75 213 PHE A N 1
ATOM 1655 C CA . PHE A 1 213 ? 0.410 -29.051 2.298 1.00 87.75 213 PHE A CA 1
ATOM 1656 C C . PHE A 1 213 ? -0.078 -30.451 2.725 1.00 87.75 213 PHE A C 1
ATOM 1658 O O . PHE A 1 213 ? 0.715 -31.256 3.211 1.00 87.75 213 PHE A O 1
ATOM 1665 N N . GLY A 1 214 ? -1.372 -30.757 2.578 1.00 92.38 214 GLY A N 1
ATOM 1666 C CA . GLY A 1 214 ? -1.999 -31.984 3.075 1.00 92.38 214 GLY A CA 1
ATOM 1667 C C . GLY A 1 214 ? -2.355 -31.929 4.565 1.00 92.38 214 GLY A C 1
ATOM 1668 O O . GLY A 1 214 ? -2.547 -32.968 5.196 1.00 92.38 214 GLY A O 1
ATOM 1669 N N . SER A 1 215 ? -2.421 -30.728 5.146 1.00 87.06 215 SER A N 1
ATOM 1670 C CA . SER A 1 215 ? -2.739 -30.489 6.558 1.00 87.06 215 SER A CA 1
ATOM 1671 C C . SER A 1 215 ? -3.495 -29.175 6.728 1.00 87.06 215 SER A C 1
ATOM 1673 O O . SER A 1 215 ? -3.214 -28.219 6.007 1.00 87.06 215 SER A O 1
ATOM 1675 N N . GLU A 1 216 ? -4.394 -29.090 7.714 1.00 83.12 216 GLU A N 1
ATOM 1676 C CA . GLU A 1 216 ? -5.075 -27.828 8.023 1.00 83.12 216 GLU A CA 1
ATOM 1677 C C . GLU A 1 216 ? -4.050 -26.734 8.356 1.00 83.12 216 GLU A C 1
ATOM 1679 O O . GLU A 1 216 ? -3.200 -26.898 9.236 1.00 83.12 216 GLU A O 1
ATOM 1684 N N . MET A 1 217 ? -4.160 -25.594 7.673 1.00 78.75 217 MET A N 1
ATOM 1685 C CA . MET A 1 217 ? -3.349 -24.420 7.963 1.00 78.75 217 MET A CA 1
ATOM 1686 C C . MET A 1 217 ? -3.686 -23.884 9.366 1.00 78.75 217 MET A C 1
ATOM 1688 O O . MET A 1 217 ? -4.709 -23.230 9.593 1.00 78.75 217 MET A O 1
ATOM 1692 N N . SER A 1 218 ? -2.812 -24.179 10.326 1.00 78.06 218 SER A N 1
ATOM 1693 C CA . SER A 1 218 ? -2.958 -23.798 11.737 1.00 78.06 218 SER A CA 1
ATOM 1694 C C . SER A 1 218 ? -2.332 -22.441 12.071 1.00 78.06 218 SER A C 1
ATOM 1696 O O . SER A 1 218 ? -2.661 -21.850 13.098 1.00 78.06 218 SER A O 1
ATOM 1698 N N . ALA A 1 219 ? -1.471 -21.926 11.193 1.00 77.19 219 ALA A N 1
ATOM 1699 C CA . ALA A 1 219 ? -0.774 -20.654 11.337 1.00 77.19 219 ALA A CA 1
ATOM 1700 C C . ALA A 1 219 ? -0.851 -19.849 10.037 1.00 77.19 219 ALA A C 1
ATOM 1702 O O . ALA A 1 219 ? -1.152 -20.394 8.980 1.00 77.19 219 ALA A O 1
ATOM 1703 N N . PHE A 1 220 ? -0.580 -18.552 10.111 1.00 74.94 220 PHE A N 1
ATOM 1704 C CA . PHE A 1 220 ? -0.472 -17.701 8.931 1.00 74.94 220 PHE A CA 1
ATOM 1705 C C . PHE A 1 220 ? 0.994 -17.422 8.614 1.00 74.94 220 PHE A C 1
ATOM 1707 O O . PHE A 1 220 ? 1.862 -17.486 9.489 1.00 74.94 220 PHE A O 1
ATOM 1714 N N . TRP A 1 221 ? 1.264 -17.090 7.356 1.00 75.38 221 TRP A N 1
ATOM 1715 C CA . TRP A 1 221 ? 2.590 -16.668 6.942 1.00 75.38 221 TRP A CA 1
ATOM 1716 C C . TRP A 1 221 ? 2.881 -15.261 7.475 1.00 75.38 221 TRP A C 1
ATOM 1718 O O . TRP A 1 221 ? 2.209 -14.296 7.112 1.00 75.38 221 TRP A O 1
ATOM 1728 N N . HIS A 1 222 ? 3.889 -15.152 8.333 1.00 73.50 222 HIS A N 1
ATOM 1729 C CA . HIS A 1 222 ? 4.366 -13.888 8.878 1.00 73.50 222 HIS A CA 1
ATOM 1730 C C . HIS A 1 222 ? 5.766 -13.597 8.337 1.00 73.50 222 HIS A C 1
ATOM 1732 O O . HIS A 1 222 ? 6.683 -14.412 8.468 1.00 73.50 222 HIS A O 1
ATOM 1738 N N . TRP A 1 223 ? 5.940 -12.414 7.755 1.00 67.50 223 TRP A N 1
ATOM 1739 C CA . TRP A 1 223 ? 7.258 -11.913 7.392 1.00 67.50 223 TRP A CA 1
ATOM 1740 C C . TRP A 1 223 ? 7.862 -11.180 8.582 1.00 67.50 223 TRP A C 1
ATOM 1742 O O . TRP A 1 223 ? 7.549 -10.016 8.826 1.00 67.50 223 TRP A O 1
ATOM 1752 N N . ASN A 1 224 ? 8.765 -11.856 9.291 1.00 58.59 224 ASN A N 1
ATOM 1753 C CA . ASN A 1 224 ? 9.604 -11.197 10.279 1.00 58.59 224 ASN A CA 1
ATOM 1754 C C . ASN A 1 224 ? 10.688 -10.408 9.539 1.00 58.59 224 ASN A C 1
ATOM 1756 O O . ASN A 1 224 ? 11.769 -10.929 9.262 1.00 58.59 224 ASN A O 1
ATOM 1760 N N . GLU A 1 225 ? 10.397 -9.162 9.171 1.00 59.44 225 GLU A N 1
ATOM 1761 C CA . GLU A 1 225 ? 11.470 -8.226 8.867 1.00 59.44 225 GLU A CA 1
ATOM 1762 C C . GLU A 1 225 ? 12.032 -7.733 10.210 1.00 59.44 225 GLU A C 1
ATOM 1764 O O . GLU A 1 225 ? 11.364 -6.968 10.905 1.00 59.44 225 GLU A O 1
ATOM 1769 N N . PRO A 1 226 ? 13.267 -8.107 10.605 1.00 49.19 226 PRO A N 1
ATOM 1770 C CA . PRO A 1 226 ? 13.851 -7.689 11.889 1.00 49.19 226 PRO A CA 1
ATOM 1771 C C . PRO A 1 226 ? 13.979 -6.162 12.020 1.00 49.19 226 PRO A C 1
ATOM 1773 O O . PRO A 1 226 ? 14.303 -5.634 13.081 1.00 49.19 226 PRO A O 1
ATOM 1776 N N . SER A 1 227 ? 13.710 -5.448 10.932 1.00 53.84 227 SER A N 1
ATOM 1777 C CA . SER A 1 227 ? 13.643 -4.009 10.853 1.00 53.84 227 SER A CA 1
ATOM 1778 C C . SER A 1 227 ? 12.414 -3.568 10.060 1.00 53.84 227 SER A C 1
ATOM 1780 O O . SER A 1 227 ? 12.597 -2.775 9.141 1.00 53.84 227 SER A O 1
ATOM 1782 N N . VAL A 1 228 ? 11.202 -4.073 10.371 1.00 55.56 228 VAL A N 1
ATOM 1783 C CA . VAL A 1 228 ? 9.937 -3.497 9.859 1.00 55.56 228 VAL A CA 1
ATOM 1784 C C . VAL A 1 228 ? 10.022 -1.988 10.104 1.00 55.56 228 VAL A C 1
ATOM 1786 O O . VAL A 1 228 ? 9.957 -1.552 11.257 1.00 55.56 228 VAL A O 1
ATOM 1789 N N . PRO A 1 229 ? 10.235 -1.165 9.065 1.00 63.44 229 PRO A N 1
ATOM 1790 C CA . PRO A 1 229 ? 10.301 0.274 9.248 1.00 63.44 229 PRO A CA 1
ATOM 1791 C C . PRO A 1 229 ? 8.959 0.719 9.838 1.00 63.44 229 PRO A C 1
ATOM 1793 O O . PRO A 1 229 ? 7.928 0.251 9.360 1.00 63.44 229 PRO A O 1
ATOM 1796 N N . ASP A 1 230 ? 8.941 1.608 10.836 1.00 70.12 230 ASP A N 1
ATOM 1797 C CA . ASP A 1 230 ? 7.684 2.135 11.401 1.00 70.12 230 ASP A CA 1
ATOM 1798 C C . ASP A 1 230 ? 6.708 2.544 10.281 1.00 70.12 230 ASP A C 1
ATOM 1800 O O . ASP A 1 230 ? 7.137 3.130 9.283 1.00 70.12 230 ASP A O 1
ATOM 1804 N N . HIS A 1 231 ? 5.430 2.187 10.420 1.00 83.88 231 HIS A N 1
ATOM 1805 C CA . HIS A 1 231 ? 4.370 2.291 9.400 1.00 83.88 231 HIS A CA 1
ATOM 1806 C C . HIS A 1 231 ? 4.496 1.356 8.189 1.00 83.88 231 HIS A C 1
ATOM 1808 O O . HIS A 1 231 ? 3.842 1.588 7.170 1.00 83.88 231 HIS A O 1
ATOM 1814 N N . SER A 1 232 ? 5.279 0.282 8.280 1.00 89.69 232 SER A N 1
ATOM 1815 C CA . SER A 1 232 ? 5.207 -0.801 7.292 1.00 89.69 232 SER A CA 1
ATOM 1816 C C . SER A 1 232 ? 4.130 -1.793 7.701 1.00 89.69 232 SER A C 1
ATOM 1818 O O . SER A 1 232 ? 4.082 -2.228 8.852 1.00 89.69 232 SER A O 1
ATOM 1820 N N . VAL A 1 233 ? 3.241 -2.089 6.760 1.00 92.75 233 VAL A N 1
ATOM 1821 C CA . VAL A 1 233 ? 2.016 -2.850 6.970 1.00 92.75 233 VAL A CA 1
ATOM 1822 C C . VAL A 1 233 ? 1.980 -4.006 5.991 1.00 92.75 233 VAL A C 1
ATOM 1824 O O . VAL A 1 233 ? 2.130 -3.797 4.786 1.00 92.75 233 VAL A O 1
ATOM 1827 N N . THR A 1 234 ? 1.729 -5.212 6.481 1.00 93.25 234 THR A N 1
ATOM 1828 C CA . THR A 1 234 ? 1.421 -6.365 5.637 1.00 93.25 234 THR A CA 1
ATOM 1829 C C . THR A 1 234 ? -0.059 -6.700 5.756 1.00 93.25 234 THR A C 1
ATOM 1831 O O . THR A 1 234 ? -0.666 -6.596 6.822 1.00 93.25 234 THR A O 1
ATOM 1834 N N . LEU A 1 235 ? -0.660 -7.063 4.627 1.00 93.69 235 LEU A N 1
ATOM 1835 C CA . LEU A 1 235 ? -2.025 -7.563 4.556 1.00 93.69 235 LEU A CA 1
ATOM 1836 C C . LEU A 1 235 ? -1.979 -8.991 4.019 1.00 93.69 235 LEU A C 1
ATOM 1838 O O . LEU A 1 235 ? -1.536 -9.206 2.891 1.00 93.69 235 LEU A O 1
ATOM 1842 N N . ASN A 1 236 ? -2.460 -9.938 4.818 1.00 93.25 236 ASN A N 1
ATOM 1843 C CA . ASN A 1 236 ? -2.530 -11.359 4.491 1.00 93.25 236 ASN A CA 1
ATOM 1844 C C . ASN A 1 236 ? -3.957 -11.880 4.648 1.00 93.25 236 ASN A C 1
ATOM 1846 O O . ASN A 1 236 ? -4.749 -11.329 5.412 1.00 93.25 236 ASN A O 1
ATOM 1850 N N . LYS A 1 237 ? -4.278 -12.963 3.941 1.00 92.94 237 LYS A N 1
ATOM 1851 C CA . LYS A 1 237 ? -5.542 -13.686 4.083 1.00 92.94 237 LYS A CA 1
ATOM 1852 C C . LYS A 1 237 ? -5.315 -14.909 4.966 1.00 92.94 237 LYS A C 1
ATOM 1854 O O . LYS A 1 237 ? -4.279 -15.559 4.878 1.00 92.94 237 LYS A O 1
ATOM 1859 N N . PHE A 1 238 ? -6.257 -15.195 5.858 1.00 90.88 238 PHE A N 1
ATOM 1860 C CA . PHE A 1 238 ? -6.168 -16.332 6.773 1.00 90.88 238 PHE A CA 1
ATOM 1861 C C . PHE A 1 238 ? -7.565 -16.803 7.164 1.00 90.88 238 PHE A C 1
ATOM 1863 O O . PHE A 1 238 ? -8.369 -16.008 7.645 1.00 90.88 238 PHE A O 1
ATOM 1870 N N . LYS A 1 239 ? -7.862 -18.093 6.953 1.00 89.25 239 LYS A N 1
ATOM 1871 C CA . LYS A 1 239 ? -9.151 -18.727 7.305 1.00 89.25 239 LYS A CA 1
ATOM 1872 C C . LYS A 1 239 ? -10.382 -17.921 6.848 1.00 89.25 239 LYS A C 1
ATOM 1874 O O . LYS A 1 239 ? -11.353 -17.757 7.582 1.00 89.25 239 LYS A O 1
ATOM 1879 N N . GLY A 1 240 ? -10.323 -17.382 5.629 1.00 90.75 240 GLY A N 1
A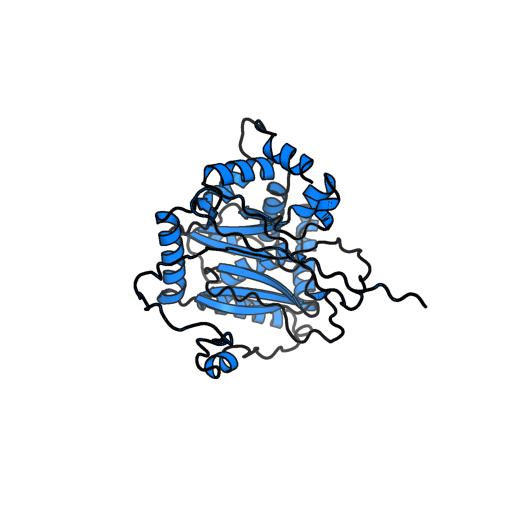TOM 1880 C CA . GLY A 1 240 ? -11.383 -16.559 5.032 1.00 90.75 240 GLY A CA 1
ATOM 1881 C C . GLY A 1 240 ? -11.470 -15.117 5.551 1.00 90.75 240 GLY A C 1
ATOM 1882 O O . GLY A 1 240 ? -12.193 -14.321 4.961 1.00 90.75 240 GLY A O 1
ATOM 1883 N N . GLY A 1 241 ? -10.749 -14.770 6.618 1.00 94.25 241 GLY A N 1
ATOM 1884 C CA . GLY A 1 241 ? -10.554 -13.401 7.084 1.00 94.25 241 GLY A CA 1
ATOM 1885 C C . GLY A 1 241 ? -9.228 -12.809 6.609 1.00 94.25 241 GLY A C 1
ATOM 1886 O O . GLY A 1 241 ? -8.549 -13.359 5.739 1.00 94.25 241 GLY A O 1
ATOM 1887 N N . TYR A 1 242 ? -8.849 -11.683 7.206 1.00 94.81 242 TYR A N 1
ATOM 1888 C CA . TYR A 1 242 ? -7.622 -10.963 6.879 1.00 94.81 242 TYR A CA 1
ATOM 1889 C C . TYR A 1 242 ? -6.836 -10.613 8.136 1.00 94.81 242 TYR A C 1
ATOM 1891 O O . TYR A 1 242 ? -7.406 -10.229 9.154 1.00 94.81 242 TYR A O 1
ATOM 1899 N N . ILE A 1 243 ? -5.516 -10.725 8.051 1.00 94.06 243 ILE A N 1
ATOM 1900 C CA . ILE A 1 243 ? -4.575 -10.290 9.077 1.00 94.06 243 ILE A CA 1
ATOM 1901 C C . ILE A 1 243 ? -3.874 -9.045 8.553 1.00 94.06 243 ILE A C 1
ATOM 1903 O O . ILE A 1 243 ? -3.282 -9.069 7.472 1.00 94.06 243 ILE A O 1
ATOM 1907 N N . ILE A 1 244 ? -3.954 -7.965 9.322 1.00 94.81 244 ILE A N 1
ATOM 1908 C CA . ILE A 1 244 ? -3.209 -6.735 9.080 1.00 94.81 244 ILE A CA 1
ATOM 1909 C C . ILE A 1 244 ? -2.166 -6.621 10.172 1.00 94.81 244 ILE A C 1
ATOM 1911 O O . ILE A 1 244 ? -2.498 -6.494 11.351 1.00 94.81 244 ILE A O 1
ATOM 1915 N N . GLU A 1 245 ? -0.906 -6.658 9.782 1.00 92.00 245 GLU A N 1
ATOM 1916 C CA . GLU A 1 245 ? 0.214 -6.545 10.695 1.00 92.00 245 GLU A CA 1
ATOM 1917 C C . GLU A 1 245 ? 0.986 -5.267 10.423 1.00 92.00 245 GLU A C 1
ATOM 1919 O O . GLU A 1 245 ? 1.177 -4.894 9.269 1.00 92.00 245 GLU A O 1
ATOM 1924 N N . ALA A 1 246 ? 1.433 -4.595 11.482 1.00 91.94 246 ALA A N 1
ATOM 1925 C CA . ALA A 1 246 ? 2.224 -3.388 11.336 1.00 91.94 246 ALA A CA 1
ATOM 1926 C C . ALA A 1 246 ? 3.210 -3.171 12.489 1.00 91.94 246 ALA A C 1
ATOM 1928 O O . ALA A 1 246 ? 2.959 -3.544 13.635 1.00 91.94 246 ALA A O 1
ATOM 1929 N N . GLY A 1 247 ? 4.311 -2.479 12.204 1.00 90.06 247 GLY A N 1
ATOM 1930 C CA . GLY A 1 247 ? 5.113 -1.821 13.235 1.00 90.06 247 GLY A CA 1
ATOM 1931 C C . GLY A 1 247 ? 4.632 -0.386 13.396 1.00 90.06 247 GLY A C 1
ATOM 1932 O O . GLY A 1 247 ? 4.954 0.431 12.542 1.00 90.06 247 GLY A O 1
ATOM 1933 N N . ILE A 1 248 ? 3.841 -0.075 14.430 1.00 92.69 248 ILE A N 1
ATOM 1934 C CA . ILE A 1 248 ? 3.334 1.290 14.680 1.00 92.69 248 ILE A CA 1
ATOM 1935 C C . ILE A 1 248 ? 3.382 1.660 16.161 1.00 92.69 248 ILE A C 1
ATOM 1937 O O . ILE A 1 248 ? 3.455 0.806 17.045 1.00 92.69 248 ILE A O 1
ATOM 1941 N N . ARG A 1 249 ? 3.320 2.961 16.454 1.00 92.69 249 ARG A N 1
ATOM 1942 C CA . ARG A 1 249 ? 3.277 3.496 17.825 1.00 92.69 249 ARG A CA 1
ATOM 1943 C C . ARG A 1 249 ? 2.123 2.898 18.629 1.00 92.69 249 ARG A C 1
ATOM 1945 O O . ARG A 1 249 ? 1.004 2.783 18.126 1.00 92.69 249 ARG A O 1
ATOM 1952 N N . ARG A 1 250 ? 2.365 2.631 19.916 1.00 92.25 250 ARG A N 1
ATOM 1953 C CA . ARG A 1 250 ? 1.356 2.087 20.844 1.00 92.25 250 ARG A CA 1
ATOM 1954 C C . ARG A 1 250 ? 0.018 2.837 20.809 1.00 92.25 250 ARG A C 1
ATOM 1956 O O . ARG A 1 250 ? -1.023 2.195 20.753 1.00 92.25 250 ARG A O 1
ATOM 1963 N N . SER A 1 251 ? 0.040 4.169 20.774 1.00 93.81 251 SER A N 1
ATOM 1964 C CA . SER A 1 251 ? -1.178 4.994 20.740 1.00 93.81 251 SER A CA 1
ATOM 1965 C C . SER A 1 251 ? -2.059 4.737 19.512 1.00 93.81 251 SER A C 1
ATOM 1967 O O . SER A 1 251 ? -3.279 4.856 19.595 1.00 93.81 251 SER A O 1
ATOM 1969 N N . ARG A 1 252 ? -1.461 4.368 18.373 1.00 94.88 252 ARG A N 1
ATOM 1970 C CA . ARG A 1 252 ? -2.200 4.003 17.157 1.00 94.88 252 ARG A CA 1
ATOM 1971 C C . ARG A 1 252 ? -2.770 2.599 17.255 1.00 94.88 252 ARG A C 1
ATOM 1973 O O . ARG A 1 252 ? -3.885 2.373 16.807 1.00 94.88 252 ARG A O 1
ATOM 1980 N N . TRP A 1 253 ? -2.052 1.677 17.895 1.00 95.44 253 TRP A N 1
ATOM 1981 C CA . TRP A 1 253 ? -2.601 0.359 18.211 1.00 95.44 253 TRP A CA 1
ATOM 1982 C C . TRP A 1 253 ? -3.810 0.434 19.143 1.00 95.44 253 TRP A C 1
ATOM 1984 O O . TRP A 1 253 ? -4.776 -0.288 18.931 1.00 95.44 253 TRP A O 1
ATOM 1994 N N . GLU A 1 254 ? -3.784 1.322 20.138 1.00 95.81 254 GLU A N 1
ATOM 1995 C CA . GLU A 1 254 ? -4.943 1.591 20.999 1.00 95.81 254 GLU A CA 1
ATOM 1996 C C . GLU A 1 254 ? -6.130 2.133 20.188 1.00 95.81 254 GLU A C 1
ATOM 1998 O O . GLU A 1 254 ? -7.251 1.662 20.354 1.00 95.81 254 GLU A O 1
ATOM 2003 N N . ALA A 1 255 ? -5.881 3.054 19.251 1.00 96.50 255 ALA A N 1
ATOM 2004 C CA . ALA A 1 255 ? -6.911 3.575 18.351 1.00 96.50 255 ALA A CA 1
ATOM 2005 C C . ALA A 1 255 ? -7.506 2.495 17.423 1.00 96.50 255 ALA A C 1
ATOM 2007 O O . ALA A 1 255 ? -8.721 2.428 17.248 1.00 96.50 255 ALA A O 1
ATOM 2008 N N . VAL A 1 256 ? -6.668 1.610 16.869 1.00 96.69 256 VAL A N 1
ATOM 2009 C CA . VAL A 1 256 ? -7.124 0.462 16.067 1.00 96.69 256 VAL A CA 1
ATOM 2010 C C . VAL A 1 256 ? -7.962 -0.498 16.911 1.00 96.69 256 VAL A C 1
ATOM 2012 O O . VAL A 1 256 ? -9.004 -0.955 16.451 1.00 96.69 256 VAL A O 1
ATOM 2015 N N . ALA A 1 257 ? -7.544 -0.791 18.145 1.00 96.00 257 ALA A N 1
ATOM 2016 C CA . ALA A 1 257 ? -8.302 -1.655 19.046 1.00 96.00 257 ALA A CA 1
ATOM 2017 C C . ALA A 1 257 ? -9.689 -1.072 19.361 1.00 96.00 257 ALA A C 1
ATOM 2019 O O . ALA A 1 257 ? -10.677 -1.797 19.326 1.00 96.00 257 ALA A O 1
ATOM 2020 N N . GLU A 1 258 ? -9.787 0.237 19.595 1.00 96.12 258 GLU A N 1
ATOM 2021 C CA . GLU A 1 258 ? -11.071 0.920 19.807 1.00 96.12 258 GLU A CA 1
ATOM 2022 C C . GLU A 1 258 ? -11.999 0.827 18.606 1.00 96.12 258 GLU A C 1
ATOM 2024 O O . GLU A 1 258 ? -13.191 0.571 18.770 1.00 96.12 258 GLU A O 1
ATOM 2029 N N . GLU A 1 259 ? -11.456 0.989 17.402 1.00 95.75 259 GLU A N 1
ATOM 2030 C CA . GLU A 1 259 ? -12.231 0.829 16.177 1.00 95.75 259 GLU A CA 1
ATOM 2031 C C . GLU A 1 259 ? -12.714 -0.618 16.001 1.00 95.75 259 GLU A C 1
ATOM 2033 O O . GLU A 1 259 ? -13.860 -0.844 15.616 1.00 95.75 259 GLU A O 1
ATOM 2038 N N . VAL A 1 260 ? -11.892 -1.611 16.349 1.00 94.25 260 VAL A N 1
ATOM 2039 C CA . VAL A 1 260 ? -12.309 -3.022 16.369 1.00 94.25 260 VAL A CA 1
ATOM 2040 C C . VAL A 1 260 ? -13.432 -3.258 17.378 1.00 94.25 260 VAL A C 1
ATOM 2042 O O . VAL A 1 260 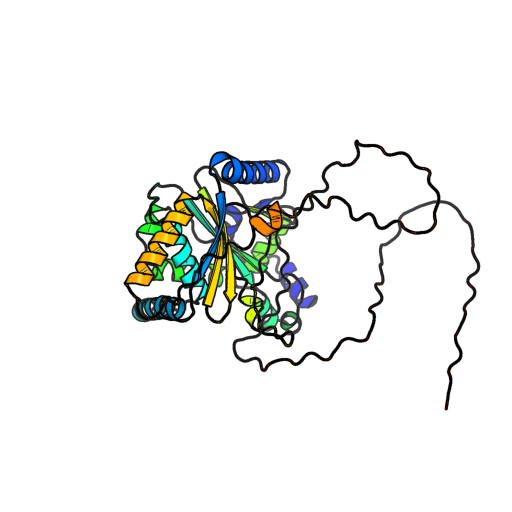? -14.429 -3.886 17.032 1.00 94.25 260 VAL A O 1
ATOM 2045 N N . GLU A 1 261 ? -13.323 -2.729 18.597 1.00 92.88 261 GLU A N 1
ATOM 2046 C CA . GLU A 1 261 ? -14.379 -2.841 19.612 1.00 92.88 261 GLU A CA 1
ATOM 2047 C C . GLU A 1 261 ? -15.674 -2.128 19.196 1.00 92.88 261 GLU A C 1
ATOM 2049 O O . GLU A 1 261 ? -16.771 -2.612 19.476 1.00 92.88 261 GLU A O 1
ATOM 2054 N N . ARG A 1 262 ? -15.574 -1.005 18.479 1.00 93.94 262 ARG A N 1
ATOM 2055 C CA . ARG A 1 262 ? -16.733 -0.330 17.884 1.00 93.94 262 ARG A CA 1
ATOM 2056 C C . ARG A 1 262 ? -17.418 -1.229 16.852 1.00 93.94 262 ARG A C 1
ATOM 2058 O O . ARG A 1 262 ? -18.624 -1.431 16.934 1.00 93.94 262 ARG A O 1
ATOM 2065 N N . MET A 1 263 ? -16.651 -1.827 15.938 1.00 90.88 263 MET A N 1
ATOM 2066 C CA . MET A 1 263 ? -17.187 -2.753 14.933 1.00 90.88 263 MET A CA 1
ATOM 2067 C C . MET A 1 263 ? -17.803 -4.010 15.553 1.00 90.88 263 MET A C 1
ATOM 2069 O O . MET A 1 263 ? -18.781 -4.517 15.013 1.00 90.88 263 MET A O 1
ATOM 2073 N N . LYS A 1 264 ? -17.265 -4.501 16.680 1.00 87.81 264 LYS A N 1
ATOM 2074 C CA . LYS A 1 264 ? -17.849 -5.615 17.445 1.00 87.81 264 LYS A CA 1
ATOM 2075 C C . LYS A 1 264 ? -19.236 -5.290 17.973 1.00 87.81 264 LYS A C 1
ATOM 2077 O O . LYS A 1 264 ? -20.135 -6.103 17.814 1.00 87.81 264 LYS A O 1
ATOM 2082 N N . LYS A 1 265 ? -19.412 -4.106 18.561 1.00 89.12 265 LYS A N 1
ATOM 2083 C CA . LYS A 1 265 ? -20.713 -3.646 19.071 1.00 89.12 265 LYS A CA 1
ATOM 2084 C C . LYS A 1 265 ? -21.741 -3.483 17.957 1.00 89.12 265 LYS A C 1
ATOM 2086 O O . LYS A 1 265 ? -22.898 -3.835 18.138 1.00 89.12 265 LYS A O 1
ATOM 2091 N N . ASP A 1 266 ? -21.304 -3.007 16.794 1.00 85.25 266 ASP A N 1
ATOM 2092 C CA . ASP A 1 266 ? -22.171 -2.887 15.619 1.00 85.25 266 ASP A CA 1
ATOM 2093 C C . ASP A 1 266 ? -22.558 -4.270 15.042 1.00 85.25 266 ASP A C 1
ATOM 2095 O O . ASP A 1 266 ? -23.555 -4.384 14.333 1.00 85.25 266 ASP A O 1
ATOM 2099 N N . ASN A 1 267 ? -21.793 -5.324 15.364 1.00 78.62 267 ASN A N 1
ATOM 2100 C CA . ASN A 1 267 ? -21.884 -6.657 14.767 1.00 78.62 267 ASN A CA 1
ATOM 2101 C C . ASN A 1 267 ? -21.842 -7.790 15.811 1.00 78.62 267 ASN A C 1
ATOM 2103 O O . ASN A 1 267 ? -21.162 -8.798 15.597 1.00 78.62 267 ASN A O 1
ATOM 2107 N N . GLU A 1 268 ? -22.559 -7.663 16.935 1.00 68.69 268 GLU A N 1
ATOM 2108 C CA . GLU A 1 268 ? -22.513 -8.631 18.053 1.00 68.69 268 GLU A CA 1
ATOM 2109 C C . GLU A 1 268 ? -22.790 -10.093 17.635 1.00 68.69 268 GLU A C 1
ATOM 2111 O O . GLU A 1 268 ? -22.373 -11.024 18.318 1.00 68.69 268 GLU A O 1
ATOM 2116 N N . SER A 1 269 ? -23.428 -10.321 16.481 1.00 59.72 269 SER A N 1
ATOM 2117 C CA . SER A 1 269 ? -23.686 -11.659 15.929 1.00 59.72 269 SER A CA 1
ATOM 2118 C C . SER A 1 269 ? -22.535 -12.274 15.111 1.00 59.72 269 SER A C 1
ATOM 2120 O O . SER A 1 269 ? -22.604 -13.455 14.773 1.00 59.72 269 SER A O 1
ATOM 2122 N N . LEU A 1 270 ? -21.484 -11.515 14.770 1.00 58.66 270 LEU A N 1
ATOM 2123 C CA . LEU A 1 270 ? -20.476 -11.916 13.772 1.00 58.66 270 LEU A CA 1
ATOM 2124 C C . LEU A 1 270 ? -19.072 -12.166 14.335 1.00 58.66 270 LEU A C 1
ATOM 2126 O O . LEU A 1 270 ? -18.205 -12.648 13.600 1.00 58.66 270 LEU A O 1
ATOM 2130 N N . PHE A 1 271 ? -18.827 -11.858 15.609 1.00 56.28 271 PHE A N 1
ATOM 2131 C CA . PHE A 1 271 ? -17.504 -12.004 16.210 1.00 56.28 271 PHE A CA 1
ATOM 2132 C C . PHE A 1 271 ? -17.366 -13.307 16.996 1.00 56.28 271 PHE A C 1
ATOM 2134 O O . PHE A 1 271 ? -17.964 -13.492 18.051 1.00 56.28 271 PHE A O 1
ATOM 2141 N N . PHE A 1 272 ? -16.499 -14.188 16.497 1.00 48.56 272 PHE A N 1
ATOM 2142 C CA . PHE A 1 272 ? -15.913 -15.258 17.295 1.00 48.56 272 PHE A CA 1
ATOM 2143 C C . PHE A 1 272 ? -14.726 -14.672 18.067 1.00 48.56 272 PHE A C 1
ATOM 2145 O O . PHE A 1 272 ? -13.839 -14.056 17.468 1.00 48.56 272 PHE A O 1
ATOM 2152 N N . GLU A 1 273 ? -14.717 -14.824 19.388 1.00 43.78 273 GLU A N 1
ATOM 2153 C CA . GLU A 1 273 ? -13.668 -14.291 20.254 1.00 43.78 273 GLU A CA 1
ATOM 2154 C C . GLU A 1 273 ? -12.347 -15.036 19.994 1.00 43.78 273 GLU A C 1
ATOM 2156 O O . GLU A 1 273 ? -12.103 -16.129 20.502 1.00 43.78 273 GLU A O 1
ATOM 2161 N N . TRP A 1 274 ? -11.480 -14.463 19.155 1.00 43.12 274 TRP A N 1
ATOM 2162 C CA . TRP A 1 274 ? -10.090 -14.900 19.079 1.00 43.12 274 TRP A CA 1
ATOM 2163 C C . TRP A 1 274 ? -9.361 -14.359 20.306 1.00 43.12 274 TRP A C 1
ATOM 2165 O O . TRP A 1 274 ? -9.146 -13.151 20.430 1.00 43.12 274 TRP A O 1
ATOM 2175 N N . SER A 1 275 ? -8.989 -15.265 21.215 1.00 35.66 275 SER A N 1
ATOM 2176 C CA . SER A 1 275 ? -8.077 -14.949 22.313 1.00 35.66 275 SER A CA 1
ATOM 2177 C C . SER A 1 275 ? -6.821 -14.286 21.744 1.00 35.66 275 SER A C 1
ATOM 2179 O O . SER A 1 275 ? -6.321 -14.744 20.709 1.00 35.66 275 SER A O 1
ATOM 2181 N N . PRO A 1 276 ? -6.296 -13.223 22.384 1.00 37.41 276 PRO A N 1
ATOM 2182 C CA . PRO A 1 276 ? -5.075 -12.583 21.932 1.00 37.41 276 PRO A CA 1
ATOM 2183 C C . PRO A 1 276 ? -4.005 -13.661 21.825 1.00 37.41 276 PRO A C 1
ATOM 2185 O O . PRO A 1 276 ? -3.637 -14.281 22.824 1.00 37.41 276 PRO A O 1
ATOM 2188 N N . MET A 1 277 ? -3.528 -13.912 20.605 1.00 37.41 277 MET A N 1
ATOM 2189 C CA . MET A 1 277 ? -2.342 -14.724 20.411 1.00 37.41 277 MET A CA 1
ATOM 2190 C C . MET A 1 277 ? -1.199 -14.016 21.130 1.00 37.41 277 MET A C 1
ATOM 2192 O O . MET A 1 277 ? -0.525 -13.146 20.589 1.00 37.41 277 MET A O 1
ATOM 2196 N N . TYR A 1 278 ? -0.944 -14.458 22.356 1.00 34.00 278 TYR A N 1
ATOM 2197 C CA . TYR A 1 278 ? 0.334 -14.370 23.046 1.00 34.00 278 TYR A CA 1
ATOM 2198 C C . TYR A 1 278 ? 1.358 -15.289 22.345 1.00 34.00 278 TYR A C 1
ATOM 2200 O O . TYR A 1 278 ? 2.135 -15.994 22.978 1.00 34.00 278 TYR A O 1
ATOM 2208 N N . VAL A 1 279 ? 1.360 -15.324 21.013 1.00 38.91 279 VAL A N 1
ATOM 2209 C CA . VAL A 1 279 ? 2.277 -16.129 20.212 1.00 38.91 279 VAL A CA 1
ATOM 2210 C C . VAL A 1 279 ? 3.344 -15.179 19.705 1.00 38.91 279 VAL A C 1
ATOM 2212 O O . VAL A 1 279 ? 3.200 -14.595 18.643 1.00 38.91 279 VAL A O 1
ATOM 2215 N N . GLN A 1 280 ? 4.359 -14.956 20.543 1.00 39.41 280 GLN A N 1
ATOM 2216 C CA . GLN A 1 280 ? 5.769 -14.839 20.131 1.00 39.41 280 GLN A CA 1
ATOM 2217 C C . GLN A 1 280 ? 6.685 -14.394 21.273 1.00 39.41 280 GLN A C 1
ATOM 2219 O O . GLN A 1 280 ? 7.872 -14.700 21.233 1.00 39.41 280 GLN A O 1
ATOM 2224 N N . ARG A 1 281 ? 6.185 -13.743 22.336 1.00 35.53 281 ARG A N 1
ATOM 2225 C CA . ARG A 1 281 ? 7.102 -13.273 23.393 1.00 35.53 281 ARG A CA 1
ATOM 2226 C C . ARG A 1 281 ? 7.653 -14.376 24.291 1.00 35.53 281 ARG A C 1
ATOM 2228 O O . ARG A 1 281 ? 8.804 -14.269 24.682 1.00 35.53 281 ARG A O 1
ATOM 2235 N N . LYS A 1 282 ? 6.875 -15.423 24.590 1.00 30.39 282 LYS A N 1
ATOM 2236 C CA . LYS A 1 282 ? 7.335 -16.494 25.491 1.00 30.39 282 LYS A CA 1
ATOM 2237 C C . LYS A 1 282 ? 8.240 -17.516 24.795 1.00 30.39 282 LYS A C 1
ATOM 2239 O O . LYS A 1 282 ? 9.217 -17.960 25.370 1.00 30.39 282 LYS A O 1
ATOM 2244 N N . VAL A 1 283 ? 7.985 -17.809 23.518 1.00 33.34 283 VAL A N 1
ATOM 2245 C CA . VAL A 1 283 ? 8.860 -18.708 22.747 1.00 33.34 283 VAL A CA 1
ATOM 2246 C C . VAL A 1 283 ? 10.210 -18.042 22.447 1.00 33.34 283 VAL A C 1
ATOM 2248 O O . VAL A 1 283 ? 11.219 -18.724 22.437 1.00 33.34 283 VAL A O 1
ATOM 2251 N N . LEU A 1 284 ? 10.271 -16.714 22.287 1.00 34.38 284 LEU A N 1
ATOM 2252 C CA . LEU A 1 284 ? 11.542 -16.007 22.068 1.00 34.38 284 LEU A CA 1
ATOM 2253 C C . LEU A 1 284 ? 12.266 -15.586 23.360 1.00 34.38 284 LEU A C 1
ATOM 2255 O O . LEU A 1 284 ? 13.467 -15.353 23.303 1.00 34.38 284 LEU A O 1
ATOM 2259 N N . SER A 1 285 ? 11.588 -15.491 24.514 1.00 33.00 285 SER A N 1
ATOM 2260 C CA . SER A 1 285 ? 12.269 -15.292 25.808 1.00 33.00 285 SER A CA 1
ATOM 2261 C C . SER A 1 285 ? 12.898 -16.572 26.349 1.00 33.00 285 SER A C 1
ATOM 2263 O O . SER A 1 285 ? 13.871 -16.491 27.092 1.00 33.00 285 SER A O 1
ATOM 2265 N N . ASP A 1 286 ? 12.346 -17.727 25.970 1.00 30.77 286 ASP A N 1
ATOM 2266 C CA . ASP A 1 286 ? 12.800 -19.043 26.429 1.00 30.77 286 ASP A CA 1
ATOM 2267 C C . ASP A 1 286 ? 13.799 -19.682 25.436 1.00 30.77 286 ASP A C 1
ATOM 2269 O O . ASP A 1 286 ? 14.419 -20.698 25.744 1.00 30.77 286 ASP A O 1
ATOM 2273 N N . PHE A 1 287 ? 14.014 -19.061 24.268 1.00 30.55 287 PHE A N 1
ATOM 2274 C CA . PHE A 1 287 ? 15.182 -19.306 23.422 1.00 30.55 287 PHE A CA 1
ATOM 2275 C C . PHE A 1 287 ? 16.320 -18.392 23.881 1.00 30.55 287 PHE A C 1
ATOM 2277 O O . PHE A 1 287 ? 16.526 -17.292 23.363 1.00 30.55 287 PHE A O 1
ATOM 2284 N N . GLU A 1 288 ? 17.081 -18.869 24.865 1.00 29.89 288 GLU A N 1
ATOM 2285 C CA . GLU A 1 288 ? 18.458 -18.425 25.033 1.00 29.89 288 GLU A CA 1
ATOM 2286 C C . GLU A 1 288 ? 19.157 -18.488 23.672 1.00 29.89 288 GLU A C 1
ATOM 2288 O O . GLU A 1 288 ? 19.213 -19.532 23.029 1.00 29.89 288 GLU A O 1
ATOM 2293 N N . LEU A 1 289 ? 19.619 -17.324 23.228 1.00 31.25 289 LEU A N 1
ATOM 2294 C CA . LEU A 1 289 ? 20.746 -17.074 22.340 1.00 31.25 289 LEU A CA 1
ATOM 2295 C C . LEU A 1 289 ? 21.480 -18.336 21.819 1.00 31.25 289 LEU A C 1
ATOM 2297 O O . LEU A 1 289 ? 22.621 -18.591 22.200 1.00 31.25 289 LEU A O 1
ATOM 2301 N N . ILE A 1 290 ? 20.901 -19.079 20.867 1.00 27.67 290 ILE A N 1
ATOM 2302 C CA . ILE A 1 290 ? 21.686 -19.964 19.992 1.00 27.67 290 ILE A CA 1
ATOM 2303 C C . ILE A 1 290 ? 22.350 -19.058 18.954 1.00 27.67 290 ILE A C 1
ATOM 2305 O O . ILE A 1 290 ? 21.973 -18.986 17.787 1.00 27.67 290 ILE A O 1
ATOM 2309 N N . ASN A 1 291 ? 23.343 -18.307 19.422 1.00 28.08 291 ASN A N 1
ATOM 2310 C CA . ASN A 1 291 ? 24.408 -17.845 18.560 1.00 28.08 291 ASN A CA 1
ATOM 2311 C C . ASN A 1 291 ? 25.240 -19.078 18.195 1.00 28.08 291 ASN A C 1
ATOM 2313 O O . ASN A 1 291 ? 25.774 -19.754 19.071 1.00 28.08 291 ASN A O 1
ATOM 2317 N N . THR A 1 292 ? 25.427 -19.297 16.895 1.00 30.17 292 THR A N 1
ATOM 2318 C CA . THR A 1 292 ? 26.399 -20.239 16.311 1.00 30.17 292 THR A CA 1
ATOM 2319 C C . THR A 1 292 ? 26.035 -21.727 16.417 1.00 30.17 292 THR A C 1
ATOM 2321 O O . THR A 1 292 ? 26.501 -22.452 17.288 1.00 30.17 292 THR A O 1
ATOM 2324 N N . LEU A 1 293 ? 25.302 -22.234 15.421 1.00 24.02 293 LEU A N 1
ATOM 2325 C CA . LEU A 1 293 ? 25.479 -23.619 14.975 1.00 24.02 293 LEU A CA 1
ATOM 2326 C C . LEU A 1 293 ? 26.676 -23.633 14.018 1.00 24.02 293 LEU A C 1
ATOM 2328 O O . LEU A 1 293 ? 26.549 -23.441 12.811 1.00 24.02 293 LEU A O 1
ATOM 2332 N N . TYR A 1 294 ? 27.862 -23.773 14.606 1.00 26.72 294 TYR A N 1
ATOM 2333 C CA . TYR A 1 294 ? 29.073 -24.157 13.895 1.00 26.72 294 TYR A CA 1
ATOM 2334 C C . TYR A 1 294 ? 28.936 -25.641 13.541 1.00 26.72 294 TYR A C 1
ATOM 2336 O O . TYR A 1 294 ? 28.865 -26.487 14.430 1.00 26.72 294 TYR A O 1
ATOM 2344 N N . VAL A 1 295 ? 28.853 -25.955 12.249 1.00 28.05 295 VAL A N 1
ATOM 2345 C CA . VAL A 1 295 ? 29.026 -27.324 11.757 1.00 28.05 295 VAL A CA 1
ATOM 2346 C C . VAL A 1 295 ? 30.520 -27.474 11.476 1.00 28.05 295 VAL A C 1
ATOM 2348 O O . VAL A 1 295 ? 30.995 -26.854 10.523 1.00 28.05 295 VAL A O 1
ATOM 2351 N N . PRO A 1 296 ? 31.293 -28.220 12.287 1.00 28.78 296 PRO A N 1
ATOM 2352 C CA . PRO A 1 296 ? 32.675 -28.493 11.937 1.00 28.78 296 PRO A CA 1
ATOM 2353 C C . PRO A 1 296 ? 32.677 -29.319 10.653 1.00 28.78 296 PRO A C 1
ATOM 2355 O O . PRO A 1 296 ? 32.065 -30.387 10.580 1.00 28.78 296 PRO A O 1
ATOM 2358 N N . HIS A 1 297 ? 33.358 -28.807 9.633 1.00 28.12 297 HIS A N 1
ATOM 2359 C CA . HIS A 1 297 ? 33.745 -29.617 8.493 1.00 28.12 297 HIS A CA 1
ATOM 2360 C C . HIS A 1 297 ? 34.742 -30.661 9.019 1.00 28.12 297 HIS A C 1
ATOM 2362 O O . HIS A 1 297 ? 35.737 -30.273 9.638 1.00 28.12 297 HIS A O 1
ATOM 2368 N N . PRO A 1 298 ? 34.501 -31.971 8.849 1.00 35.09 298 PRO A N 1
ATOM 2369 C CA . PRO A 1 298 ? 35.536 -32.937 9.139 1.00 35.09 298 PRO A CA 1
ATOM 2370 C C . PRO A 1 298 ? 36.616 -32.756 8.068 1.00 35.09 298 PRO A C 1
ATOM 2372 O O . PRO A 1 298 ? 36.310 -32.713 6.877 1.00 35.09 298 PRO A O 1
ATOM 2375 N N . GLU A 1 299 ? 37.855 -32.639 8.540 1.00 37.94 299 GLU A N 1
ATOM 2376 C CA . GLU A 1 299 ? 39.109 -32.645 7.776 1.00 37.94 299 GLU A CA 1
ATOM 2377 C C . GLU A 1 299 ? 39.520 -31.314 7.113 1.00 37.94 299 GLU A C 1
ATOM 2379 O O . GLU A 1 299 ? 39.021 -30.931 6.059 1.00 37.94 299 GLU A O 1
ATOM 2384 N N . GLY A 1 300 ? 40.526 -30.645 7.701 1.00 34.78 300 GLY A N 1
ATOM 2385 C CA . GLY A 1 300 ? 41.338 -29.654 6.985 1.00 34.78 300 GLY A CA 1
ATOM 2386 C C . GLY A 1 300 ? 41.986 -28.566 7.846 1.00 34.78 300 GLY A C 1
ATOM 2387 O O . GLY A 1 300 ? 41.447 -27.475 7.931 1.00 34.78 300 GLY A O 1
ATOM 2388 N N . ASN A 1 301 ? 43.148 -28.878 8.430 1.00 32.94 301 ASN A N 1
ATOM 2389 C CA . ASN A 1 301 ? 44.216 -27.995 8.936 1.00 32.94 301 ASN A CA 1
ATOM 2390 C C . ASN A 1 301 ? 43.860 -26.597 9.487 1.00 32.94 301 ASN A C 1
ATOM 2392 O O . ASN A 1 301 ? 43.725 -25.623 8.751 1.00 32.94 301 ASN A O 1
ATOM 2396 N N . ASP A 1 302 ? 43.922 -26.500 10.817 1.00 40.62 302 ASP A N 1
ATOM 2397 C CA . ASP A 1 302 ? 44.137 -25.265 11.571 1.00 40.62 302 ASP A CA 1
ATOM 2398 C C . ASP A 1 302 ? 45.455 -24.586 11.169 1.00 40.62 302 ASP A C 1
ATOM 2400 O O . ASP A 1 302 ? 46.535 -25.058 11.526 1.00 40.62 302 ASP A O 1
ATOM 2404 N N . GLN A 1 303 ? 45.364 -23.459 10.466 1.00 37.97 303 GLN A N 1
ATOM 2405 C CA . GLN A 1 303 ? 46.298 -22.332 10.542 1.00 37.97 303 GLN A CA 1
ATOM 2406 C C . GLN A 1 303 ? 45.742 -21.195 9.681 1.00 37.97 303 GLN A C 1
ATOM 2408 O O . GLN A 1 303 ? 45.980 -21.165 8.484 1.00 37.97 303 GLN A O 1
ATOM 2413 N N . ASP A 1 304 ? 44.970 -20.290 10.285 1.00 33.72 304 ASP A N 1
ATOM 2414 C CA . ASP A 1 304 ? 45.103 -18.852 10.034 1.00 33.72 304 ASP A CA 1
ATOM 2415 C C . ASP A 1 304 ? 44.317 -18.051 11.080 1.00 33.72 304 ASP A C 1
ATOM 2417 O O . ASP A 1 304 ? 43.148 -18.301 11.376 1.00 33.72 304 ASP A O 1
ATOM 2421 N N . LEU A 1 305 ? 45.037 -17.122 11.708 1.00 33.62 305 LEU A N 1
ATOM 2422 C CA . LEU A 1 305 ? 44.592 -16.303 12.824 1.00 33.62 305 LEU A CA 1
ATOM 2423 C C . LEU A 1 305 ? 43.494 -15.304 12.428 1.00 33.62 305 LEU A C 1
ATOM 2425 O O . LEU A 1 305 ? 43.529 -14.656 11.387 1.00 33.62 305 LEU A O 1
ATOM 2429 N N . TYR A 1 306 ? 42.575 -15.134 13.372 1.00 28.34 306 TYR A N 1
ATOM 2430 C CA . TYR A 1 306 ? 41.485 -14.167 13.421 1.00 28.34 306 TYR A CA 1
ATOM 2431 C C . TYR A 1 306 ? 41.997 -12.706 13.441 1.00 28.34 306 TYR A C 1
ATOM 2433 O O . TYR A 1 306 ? 42.729 -12.327 14.356 1.00 28.34 306 TYR A O 1
ATOM 2441 N N . ASP A 1 307 ? 41.550 -11.867 12.497 1.00 33.97 307 ASP A N 1
ATOM 2442 C CA . ASP A 1 307 ? 41.612 -10.395 12.576 1.00 33.97 307 ASP A CA 1
ATOM 2443 C C . ASP A 1 307 ? 40.199 -9.843 12.892 1.00 33.97 307 ASP A C 1
ATOM 2445 O O . ASP A 1 307 ? 39.303 -9.927 12.044 1.00 33.97 307 ASP A O 1
ATOM 2449 N N . PRO A 1 308 ? 39.944 -9.283 14.093 1.00 28.34 308 PRO A N 1
ATOM 2450 C CA . PRO A 1 308 ? 38.617 -8.803 14.488 1.00 28.34 308 PRO A CA 1
ATOM 2451 C C . PRO A 1 308 ? 38.154 -7.515 13.779 1.00 28.34 308 PRO A C 1
ATOM 2453 O O . PRO A 1 308 ? 37.025 -7.078 14.008 1.00 28.34 308 PRO A O 1
ATOM 2456 N N . LEU A 1 309 ? 38.980 -6.883 12.936 1.00 25.98 309 LEU A N 1
ATOM 2457 C CA . LEU A 1 309 ? 38.695 -5.565 12.347 1.00 25.98 309 LEU A CA 1
ATOM 2458 C C . LEU A 1 309 ? 38.090 -5.589 10.932 1.00 25.98 309 LEU A C 1
ATOM 2460 O O . LEU A 1 309 ? 37.705 -4.536 10.425 1.00 25.98 309 LEU A O 1
ATOM 2464 N N . GLN A 1 310 ? 37.914 -6.760 10.311 1.00 27.77 310 GLN A N 1
ATOM 2465 C CA . GLN A 1 310 ? 37.321 -6.874 8.966 1.00 27.77 310 GLN A CA 1
ATOM 2466 C C . GLN A 1 310 ? 35.818 -7.188 8.920 1.00 27.77 310 GLN A C 1
ATOM 2468 O O . GLN A 1 310 ? 35.242 -7.275 7.834 1.00 27.77 310 GLN A O 1
ATOM 2473 N N . THR A 1 311 ? 35.119 -7.228 10.060 1.00 27.67 311 THR A N 1
ATOM 2474 C CA . THR A 1 311 ? 33.640 -7.260 10.071 1.00 27.67 311 THR A CA 1
ATOM 2475 C C . THR A 1 311 ? 33.068 -5.851 9.858 1.00 27.67 311 THR A C 1
ATOM 2477 O O . THR A 1 311 ? 32.255 -5.338 10.624 1.00 27.67 311 THR A O 1
ATOM 2480 N N . ALA A 1 312 ? 33.509 -5.188 8.790 1.00 24.77 312 ALA A N 1
ATOM 2481 C CA . ALA A 1 312 ? 32.887 -3.981 8.280 1.00 24.77 312 ALA A CA 1
ATOM 2482 C C . ALA A 1 312 ? 31.655 -4.387 7.459 1.00 24.77 312 ALA A C 1
ATOM 2484 O O . ALA A 1 312 ? 31.734 -4.652 6.263 1.00 24.77 312 ALA A O 1
ATOM 2485 N N . ILE A 1 313 ? 30.520 -4.495 8.154 1.00 26.83 313 ILE A N 1
ATOM 2486 C CA . ILE A 1 313 ? 29.175 -4.121 7.693 1.00 26.83 313 ILE A CA 1
ATOM 2487 C C . ILE A 1 313 ? 28.985 -4.239 6.165 1.00 26.83 313 ILE A C 1
ATOM 2489 O O . ILE A 1 313 ? 28.922 -3.248 5.438 1.00 26.83 313 ILE A O 1
ATOM 2493 N N . ARG A 1 314 ? 28.809 -5.465 5.661 1.00 22.41 314 ARG A N 1
ATOM 2494 C CA . ARG A 1 314 ? 28.078 -5.691 4.405 1.00 22.41 314 ARG A CA 1
ATOM 2495 C C . ARG A 1 314 ? 26.589 -5.757 4.726 1.00 22.41 314 ARG A C 1
ATOM 2497 O O . ARG A 1 314 ? 25.989 -6.826 4.723 1.00 22.41 314 ARG A O 1
ATOM 2504 N N . ILE A 1 315 ? 25.978 -4.605 4.998 1.00 24.98 315 ILE A N 1
ATOM 2505 C CA . ILE A 1 315 ? 24.517 -4.499 4.937 1.00 24.98 315 ILE A CA 1
ATOM 2506 C C . ILE A 1 315 ? 24.155 -4.517 3.449 1.00 24.98 315 ILE A C 1
ATOM 2508 O O . ILE A 1 315 ? 24.169 -3.490 2.773 1.00 24.98 315 ILE A O 1
ATOM 2512 N N . ARG A 1 316 ? 23.827 -5.699 2.917 1.00 24.47 316 ARG A N 1
ATOM 2513 C CA . ARG A 1 316 ? 22.889 -5.756 1.794 1.00 24.47 316 ARG A CA 1
ATOM 2514 C C . ARG A 1 316 ? 21.549 -5.321 2.372 1.00 24.47 316 ARG A C 1
ATOM 2516 O O . ARG A 1 316 ? 20.905 -6.092 3.074 1.00 24.47 316 A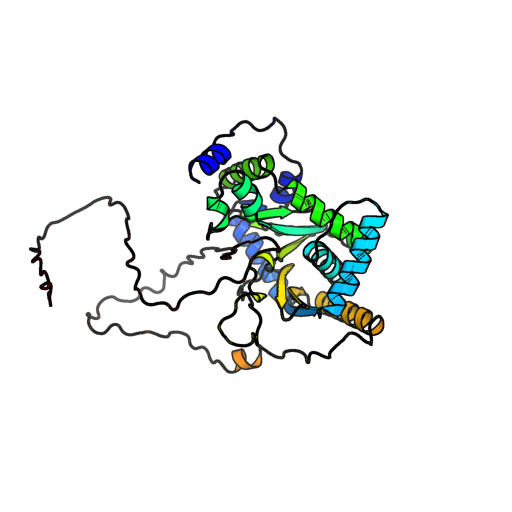RG A O 1
ATOM 2523 N N . VAL A 1 317 ? 21.151 -4.081 2.100 1.00 27.52 317 VAL A N 1
ATOM 2524 C CA . VAL A 1 317 ? 19.770 -3.632 2.293 1.00 27.52 317 VAL A CA 1
ATOM 2525 C C . VAL A 1 317 ? 18.932 -4.367 1.244 1.00 27.52 317 VAL A C 1
ATOM 2527 O O . VAL A 1 317 ? 18.664 -3.853 0.164 1.00 27.52 317 VAL A O 1
ATOM 2530 N N . GLY A 1 318 ? 18.618 -5.632 1.513 1.00 25.97 318 GLY A N 1
ATOM 2531 C CA . GLY A 1 318 ? 17.623 -6.389 0.770 1.00 25.97 318 GLY A CA 1
ATOM 2532 C C . GLY A 1 318 ? 16.253 -5.961 1.265 1.00 25.97 318 GLY A C 1
ATOM 2533 O O . GLY A 1 318 ? 15.682 -6.624 2.122 1.00 25.97 318 GLY A O 1
ATOM 2534 N N . LEU A 1 319 ? 15.759 -4.821 0.784 1.00 33.06 319 LEU A N 1
ATOM 2535 C CA . LEU A 1 319 ? 14.363 -4.453 0.991 1.00 33.06 319 LEU A CA 1
ATOM 2536 C C . LEU A 1 319 ? 13.513 -5.303 0.042 1.00 33.06 319 LEU A C 1
ATOM 2538 O O . LEU A 1 319 ? 13.606 -5.168 -1.176 1.00 33.06 319 LEU A O 1
ATOM 2542 N N . THR A 1 320 ? 12.682 -6.159 0.636 1.00 30.98 320 THR A N 1
ATOM 2543 C CA . THR A 1 320 ? 11.612 -6.962 0.025 1.00 30.98 320 THR A CA 1
ATOM 2544 C C . THR A 1 320 ? 12.034 -8.046 -0.981 1.00 30.98 320 THR A C 1
ATOM 2546 O O . THR A 1 320 ? 12.523 -7.795 -2.083 1.00 30.98 320 THR A O 1
ATOM 2549 N N . CYS A 1 321 ? 11.754 -9.299 -0.621 1.00 27.06 321 CYS A N 1
ATOM 2550 C CA . CYS A 1 321 ? 11.768 -10.444 -1.529 1.00 27.06 321 CYS A CA 1
ATOM 2551 C C . CYS A 1 321 ? 10.452 -11.206 -1.364 1.00 27.06 321 CYS A C 1
ATOM 2553 O O . CYS A 1 321 ? 10.300 -11.909 -0.368 1.00 27.06 321 CYS A O 1
ATOM 2555 N N . PRO A 1 322 ? 9.500 -11.085 -2.300 1.00 38.22 322 PRO A N 1
ATOM 2556 C CA . PRO A 1 322 ? 8.401 -12.033 -2.348 1.00 38.22 322 PRO A CA 1
ATOM 2557 C C . PRO A 1 322 ? 8.460 -12.876 -3.633 1.00 38.22 322 PRO A C 1
ATOM 2559 O O . PRO A 1 322 ? 8.413 -12.362 -4.751 1.00 38.22 322 PRO A O 1
ATOM 2562 N N . TYR A 1 323 ? 8.510 -14.199 -3.463 1.00 31.28 323 TYR A N 1
ATOM 2563 C CA . TYR A 1 323 ? 8.031 -15.129 -4.484 1.00 31.28 323 TYR A CA 1
ATOM 2564 C C . TYR A 1 323 ? 6.514 -14.946 -4.567 1.00 31.28 323 TYR A C 1
ATOM 2566 O O . TYR A 1 323 ? 5.826 -15.085 -3.559 1.00 31.28 323 TYR A O 1
ATOM 2574 N N . LEU A 1 324 ? 5.995 -14.573 -5.732 1.00 32.28 324 LEU A N 1
ATOM 2575 C CA . LEU A 1 324 ? 4.561 -14.360 -5.940 1.00 32.28 324 LEU A CA 1
ATOM 2576 C C . LEU A 1 324 ? 4.179 -14.967 -7.279 1.00 32.28 324 LEU A C 1
ATOM 2578 O O . LEU A 1 324 ? 4.764 -14.585 -8.290 1.00 32.28 324 LEU A O 1
ATOM 2582 N N . ILE A 1 325 ? 3.191 -15.851 -7.287 1.00 29.47 325 ILE A N 1
ATOM 2583 C CA . ILE A 1 325 ? 2.544 -16.379 -8.489 1.00 29.47 325 ILE A CA 1
ATOM 2584 C C . ILE A 1 325 ? 1.128 -15.792 -8.490 1.00 29.47 325 ILE A C 1
ATOM 2586 O O . ILE A 1 325 ? 0.416 -16.012 -7.517 1.00 29.47 325 ILE A O 1
ATOM 2590 N N . PRO A 1 326 ? 0.701 -15.020 -9.501 1.00 32.91 326 PRO A N 1
ATOM 2591 C CA . PRO A 1 326 ? -0.691 -14.641 -9.639 1.00 32.91 326 PRO A CA 1
ATOM 2592 C C . PRO A 1 326 ? -1.401 -15.624 -10.558 1.00 32.91 326 PRO A C 1
ATOM 2594 O O . PRO A 1 326 ? -0.936 -15.930 -11.657 1.00 32.91 326 PRO A O 1
ATOM 2597 N N . THR A 1 327 ? -2.588 -16.026 -10.144 1.00 32.78 327 THR A N 1
ATOM 2598 C CA . THR A 1 327 ? -3.607 -16.522 -11.060 1.00 32.78 327 THR A CA 1
ATOM 2599 C C . THR A 1 327 ? -4.915 -15.830 -10.721 1.00 32.78 327 THR A C 1
ATOM 2601 O O . THR A 1 327 ? -5.225 -15.636 -9.551 1.00 32.78 327 THR A O 1
ATOM 2604 N N . ASP A 1 328 ? -5.654 -15.418 -11.751 1.00 31.86 328 ASP A N 1
ATOM 2605 C CA . ASP A 1 328 ? -6.999 -14.855 -11.624 1.00 31.86 328 ASP A CA 1
ATOM 2606 C C . ASP A 1 328 ? -7.930 -15.749 -10.781 1.00 31.86 328 ASP A C 1
ATOM 2608 O O . ASP A 1 328 ? -7.687 -16.951 -10.653 1.00 31.86 328 ASP A O 1
ATOM 2612 N N . ASP A 1 329 ? -9.046 -15.176 -10.307 1.00 31.81 329 ASP A N 1
ATOM 2613 C CA . ASP A 1 329 ? -10.137 -15.778 -9.505 1.00 31.81 329 ASP A CA 1
ATOM 2614 C C . ASP A 1 329 ? -10.841 -17.019 -10.143 1.00 31.81 329 ASP A C 1
ATOM 2616 O O . ASP A 1 329 ? -11.994 -17.325 -9.834 1.00 31.81 329 ASP A O 1
ATOM 2620 N N . LYS A 1 330 ? -10.200 -17.741 -11.074 1.00 31.50 330 LYS A N 1
ATOM 2621 C CA . LYS A 1 330 ? -10.735 -18.907 -11.801 1.00 31.50 330 LYS A CA 1
ATOM 2622 C C . LYS A 1 330 ? -9.751 -20.078 -11.987 1.00 31.50 330 LYS A C 1
ATOM 2624 O O . LYS A 1 330 ? -9.950 -20.875 -12.903 1.00 31.50 330 LYS A O 1
ATOM 2629 N N . ALA A 1 331 ? -8.699 -20.212 -11.182 1.00 35.09 331 ALA A N 1
ATOM 2630 C CA . ALA A 1 331 ? -7.774 -21.342 -11.322 1.00 35.09 331 ALA A CA 1
ATOM 2631 C C . ALA A 1 331 ? -8.247 -22.594 -10.556 1.00 35.09 331 ALA A C 1
ATOM 2633 O O . ALA A 1 331 ? -8.509 -22.550 -9.357 1.00 35.09 331 ALA A O 1
ATOM 2634 N N . GLU A 1 332 ? -8.346 -23.724 -11.263 1.00 31.62 332 GLU A N 1
ATOM 2635 C CA . GLU A 1 332 ? -8.507 -25.051 -10.663 1.00 31.62 332 GLU A CA 1
ATOM 2636 C C . GLU A 1 332 ? -7.258 -25.426 -9.846 1.00 31.62 332 GLU A C 1
ATOM 2638 O O . GLU A 1 332 ? -6.130 -25.129 -10.243 1.00 31.62 332 GLU A O 1
ATOM 2643 N N . ALA A 1 333 ? -7.464 -26.098 -8.709 1.00 31.67 333 ALA A N 1
ATOM 2644 C CA . ALA A 1 333 ? -6.403 -26.501 -7.791 1.00 31.67 333 ALA A CA 1
ATOM 2645 C C . ALA A 1 333 ? -5.316 -27.338 -8.495 1.00 31.67 333 ALA A C 1
ATOM 2647 O O . ALA A 1 333 ? -5.567 -28.453 -8.963 1.00 31.67 333 ALA A O 1
ATOM 2648 N N . ILE A 1 334 ? -4.087 -26.819 -8.531 1.00 35.69 334 ILE A N 1
ATOM 2649 C CA . ILE A 1 334 ? -2.920 -27.536 -9.050 1.00 35.69 334 ILE A CA 1
ATOM 2650 C C . ILE A 1 334 ? -2.468 -28.552 -7.995 1.00 35.69 334 ILE A C 1
ATOM 2652 O O . ILE A 1 334 ? -1.971 -28.190 -6.932 1.00 35.69 334 ILE A O 1
ATOM 2656 N N . LYS A 1 335 ? -2.612 -29.847 -8.296 1.00 31.05 335 LYS A N 1
ATOM 2657 C CA . LYS A 1 335 ? -2.003 -30.926 -7.505 1.00 31.05 335 LYS A CA 1
ATOM 2658 C C . LYS A 1 335 ? -0.515 -31.026 -7.843 1.00 31.05 335 LYS A C 1
ATOM 2660 O O . LYS A 1 335 ? -0.165 -31.362 -8.973 1.00 31.05 335 LYS A O 1
ATOM 2665 N N . TYR A 1 336 ? 0.358 -30.777 -6.871 1.00 33.22 336 TYR A N 1
ATOM 2666 C CA . TYR A 1 336 ? 1.796 -31.009 -7.022 1.00 33.22 336 TYR A CA 1
ATOM 2667 C C . TYR A 1 336 ? 2.127 -32.510 -6.919 1.00 33.22 336 TYR A C 1
ATOM 2669 O O . TYR A 1 336 ? 1.688 -33.160 -5.967 1.00 33.22 336 TYR A O 1
ATOM 2677 N N . PRO A 1 337 ? 2.915 -33.089 -7.845 1.00 31.70 337 PRO A N 1
ATOM 2678 C CA . PRO A 1 337 ? 3.526 -34.395 -7.630 1.00 31.70 337 PRO A CA 1
ATOM 2679 C C . PRO A 1 337 ? 4.720 -34.308 -6.659 1.00 31.70 337 PRO A C 1
ATOM 2681 O O . PRO A 1 337 ? 5.457 -33.324 -6.627 1.00 31.70 337 PRO A O 1
ATOM 2684 N N . SER A 1 338 ? 4.888 -35.374 -5.871 1.00 30.05 338 SER A N 1
ATOM 2685 C CA . SER A 1 338 ? 5.951 -35.595 -4.876 1.00 30.05 338 SER A CA 1
ATOM 2686 C C . SER A 1 338 ? 7.374 -35.435 -5.459 1.00 30.05 338 SER A C 1
ATOM 2688 O O . SER A 1 338 ? 7.598 -35.850 -6.600 1.00 30.05 338 SER A O 1
ATOM 2690 N N . PRO A 1 339 ? 8.355 -34.868 -4.721 1.00 36.50 339 PRO A N 1
ATOM 2691 C CA . PRO A 1 339 ? 9.671 -34.573 -5.273 1.00 36.50 339 PRO A CA 1
ATOM 2692 C C . PRO A 1 339 ? 10.625 -35.768 -5.154 1.00 36.50 339 PRO A C 1
ATOM 2694 O O . PRO A 1 339 ? 10.912 -36.248 -4.060 1.00 36.50 339 PRO A O 1
ATOM 2697 N N . ALA A 1 340 ? 11.209 -36.178 -6.278 1.00 31.28 340 ALA A N 1
ATOM 2698 C CA . ALA A 1 340 ? 12.428 -36.982 -6.293 1.00 31.28 340 ALA A CA 1
ATOM 2699 C C . ALA A 1 340 ? 13.286 -36.638 -7.517 1.00 31.28 340 ALA A C 1
ATOM 2701 O O . ALA A 1 340 ? 13.305 -37.387 -8.488 1.00 31.28 340 ALA A O 1
ATOM 2702 N N . THR A 1 341 ? 14.006 -35.509 -7.500 1.00 26.89 341 THR A N 1
ATOM 2703 C CA . THR A 1 341 ? 15.228 -35.339 -8.317 1.00 26.89 341 THR A CA 1
ATOM 2704 C C . THR A 1 341 ? 16.109 -34.200 -7.771 1.00 26.89 341 THR A C 1
ATOM 2706 O O . THR A 1 341 ? 15.586 -33.116 -7.508 1.00 26.89 341 THR A O 1
ATOM 2709 N N . PRO A 1 342 ? 17.431 -34.395 -7.597 1.00 26.80 342 PRO A N 1
ATOM 2710 C CA . PRO A 1 342 ? 18.351 -33.336 -7.178 1.00 26.80 342 PRO A CA 1
ATOM 2711 C C . PRO A 1 342 ? 18.703 -32.397 -8.344 1.00 26.80 342 PRO A C 1
ATOM 2713 O O . PRO A 1 342 ? 18.998 -32.850 -9.449 1.00 26.80 342 PRO A O 1
ATOM 2716 N N . ILE A 1 343 ? 18.705 -31.084 -8.094 1.00 25.86 343 ILE A N 1
ATOM 2717 C CA . ILE A 1 343 ? 19.113 -30.059 -9.066 1.00 25.86 343 ILE A CA 1
ATOM 2718 C C . ILE A 1 343 ? 20.591 -29.710 -8.857 1.00 25.86 343 ILE A C 1
ATOM 2720 O O . ILE A 1 343 ? 21.013 -29.328 -7.767 1.00 25.86 343 ILE A O 1
ATOM 2724 N N . VAL A 1 344 ? 21.363 -29.829 -9.937 1.00 22.64 344 VAL A N 1
ATOM 2725 C CA . VAL A 1 344 ? 22.767 -29.421 -10.068 1.00 22.64 344 VAL A CA 1
ATOM 2726 C C . VAL A 1 344 ? 22.837 -27.907 -10.297 1.00 22.64 344 VAL A C 1
ATOM 2728 O O . VAL A 1 344 ? 22.198 -27.392 -11.212 1.00 22.64 344 VAL A O 1
ATOM 2731 N N . VAL A 1 345 ? 23.629 -27.187 -9.497 1.00 22.94 345 VAL A N 1
ATOM 2732 C CA . VAL A 1 345 ? 23.895 -25.751 -9.691 1.00 22.94 345 VAL A CA 1
ATOM 2733 C C . VAL A 1 345 ? 25.193 -25.580 -10.480 1.00 22.94 345 VAL A C 1
ATOM 2735 O O . VAL A 1 345 ? 26.267 -25.931 -9.997 1.00 22.94 345 VAL A O 1
ATOM 2738 N N . LEU A 1 346 ? 25.102 -25.013 -11.685 1.00 21.44 346 LEU A N 1
ATOM 2739 C CA . LEU A 1 346 ? 26.253 -24.549 -12.463 1.00 21.44 346 LEU A CA 1
ATOM 2740 C C . LEU A 1 346 ? 26.482 -23.059 -12.180 1.00 21.44 346 LEU A C 1
ATOM 2742 O O . LEU A 1 346 ? 25.613 -22.228 -12.433 1.00 21.44 346 LEU A O 1
ATOM 2746 N N . SER A 1 347 ? 27.660 -22.735 -11.649 1.00 22.92 347 SER A N 1
ATOM 2747 C CA . SER A 1 347 ? 28.139 -21.365 -11.453 1.00 22.92 347 SER A CA 1
ATOM 2748 C C . SER A 1 347 ? 29.048 -20.977 -12.616 1.00 22.92 347 SER A C 1
ATOM 2750 O O . SER A 1 347 ? 30.021 -21.676 -12.899 1.00 22.92 347 SER A O 1
ATOM 2752 N N . THR A 1 348 ? 28.754 -19.861 -13.280 1.00 23.42 348 THR A N 1
ATOM 2753 C CA . THR A 1 348 ? 29.645 -19.255 -14.277 1.00 23.42 348 THR A CA 1
ATOM 2754 C C . THR A 1 348 ? 29.957 -17.820 -13.871 1.00 23.42 348 THR A C 1
ATOM 2756 O O . THR A 1 348 ? 29.146 -16.919 -14.079 1.00 23.42 348 THR A O 1
ATOM 2759 N N . SER A 1 349 ? 31.153 -17.610 -13.326 1.00 26.70 349 SER A N 1
ATOM 2760 C CA . SER A 1 349 ? 31.794 -16.294 -13.245 1.00 26.70 349 SER A CA 1
ATOM 2761 C C . SER A 1 349 ? 32.943 -16.247 -14.261 1.00 26.70 349 SER A C 1
ATOM 2763 O O . SER A 1 349 ? 33.647 -17.249 -14.407 1.00 26.70 349 SER A O 1
ATOM 2765 N N . PRO A 1 350 ? 33.167 -15.122 -14.963 1.00 27.25 350 PRO A N 1
ATOM 2766 C CA . PRO A 1 350 ? 34.280 -14.984 -15.898 1.00 27.25 350 PRO A CA 1
ATOM 2767 C C . PRO A 1 350 ? 35.603 -14.734 -15.143 1.00 27.25 350 PRO A C 1
ATOM 2769 O O . PRO A 1 350 ? 35.578 -14.089 -14.091 1.00 27.25 350 PRO A O 1
ATOM 2772 N N . PRO A 1 351 ? 36.765 -15.195 -15.650 1.00 31.80 351 PRO A N 1
ATOM 2773 C CA . PRO A 1 351 ? 38.040 -14.986 -14.979 1.00 31.80 351 PRO A CA 1
ATOM 2774 C C . PRO A 1 351 ? 38.731 -13.705 -15.462 1.00 31.80 351 PRO A C 1
ATOM 2776 O O . PRO A 1 351 ? 38.813 -13.435 -16.660 1.00 31.80 351 PRO A O 1
ATOM 2779 N N . SER A 1 352 ? 39.341 -12.973 -14.532 1.00 28.59 352 SER A N 1
ATOM 2780 C CA . SER A 1 352 ? 40.462 -12.078 -14.825 1.00 28.59 352 SER A CA 1
ATOM 2781 C C . SER A 1 352 ? 41.650 -12.444 -13.933 1.00 28.59 352 SER A C 1
ATOM 2783 O O . SER A 1 352 ? 41.525 -12.351 -12.717 1.00 28.59 352 SER A O 1
ATOM 2785 N N . SER A 1 353 ? 42.749 -12.861 -14.588 1.00 28.94 353 SER A N 1
ATOM 2786 C CA . SER A 1 353 ? 44.190 -12.741 -14.250 1.00 28.94 353 SER A CA 1
ATOM 2787 C C . SER A 1 353 ? 44.628 -12.915 -12.779 1.00 28.94 353 SER A C 1
ATOM 2789 O O . SER A 1 353 ? 44.161 -12.182 -11.924 1.00 28.94 353 SER A O 1
ATOM 2791 N N . SER A 1 354 ? 45.624 -13.721 -12.399 1.00 28.72 354 SER A N 1
ATOM 2792 C CA . SER A 1 354 ? 46.762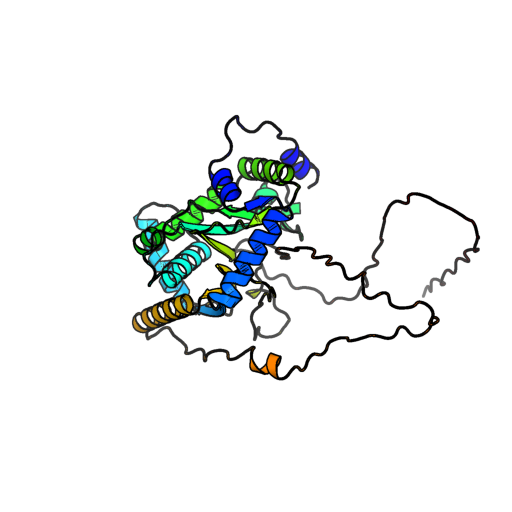 -14.304 -13.122 1.00 28.72 354 SER A CA 1
ATOM 2793 C C . SER A 1 354 ? 47.556 -15.259 -12.192 1.00 28.72 354 SER A C 1
ATOM 2795 O O . SER A 1 354 ? 47.438 -15.182 -10.975 1.00 28.72 354 SER A O 1
ATOM 2797 N N . ILE A 1 355 ? 48.436 -16.067 -12.809 1.00 28.38 355 ILE A N 1
ATOM 2798 C CA . ILE A 1 355 ? 49.642 -16.747 -12.271 1.00 28.38 355 ILE A CA 1
ATOM 2799 C C . ILE A 1 355 ? 49.540 -18.219 -11.785 1.00 28.38 355 ILE A C 1
ATOM 2801 O O . ILE A 1 355 ? 48.952 -18.551 -10.767 1.00 28.38 355 ILE A O 1
ATOM 2805 N N . SER A 1 356 ? 50.322 -19.032 -12.517 1.00 26.67 356 SER A N 1
ATOM 2806 C CA . SER A 1 356 ? 51.121 -20.222 -12.159 1.00 26.67 356 SER A CA 1
ATOM 2807 C C . SER A 1 356 ? 50.484 -21.615 -12.023 1.00 26.67 356 SER A C 1
ATOM 2809 O O . SER A 1 356 ? 49.997 -22.041 -10.985 1.00 26.67 356 SER A O 1
ATOM 2811 N N . THR A 1 357 ? 50.679 -22.345 -13.122 1.00 31.81 357 THR A N 1
ATOM 2812 C CA . THR A 1 357 ? 50.882 -23.785 -13.347 1.00 31.81 357 THR A CA 1
ATOM 2813 C C . THR A 1 357 ? 51.006 -24.742 -12.149 1.00 31.81 357 THR A C 1
ATOM 2815 O O . THR A 1 357 ? 52.029 -24.755 -11.472 1.00 31.81 357 THR A O 1
ATOM 2818 N N . HIS A 1 358 ? 50.077 -25.703 -12.074 1.00 29.45 358 HIS A N 1
ATOM 2819 C CA . HIS A 1 358 ? 50.383 -27.139 -11.981 1.00 29.45 358 HIS A CA 1
ATOM 2820 C C . HIS A 1 358 ? 49.205 -27.976 -12.520 1.00 29.45 358 HIS A C 1
ATOM 2822 O O . HIS A 1 358 ? 48.053 -27.755 -12.166 1.00 29.45 358 HIS A O 1
ATOM 2828 N N . ASN A 1 359 ? 49.509 -28.918 -13.419 1.00 32.91 359 ASN A N 1
ATOM 2829 C CA . ASN A 1 359 ? 48.573 -29.875 -14.025 1.00 32.91 359 ASN A CA 1
ATOM 2830 C C . ASN A 1 359 ? 48.163 -30.971 -13.026 1.00 32.91 359 ASN A C 1
ATOM 2832 O O . ASN A 1 359 ? 49.059 -31.611 -12.469 1.00 32.91 359 ASN A O 1
ATOM 2836 N N . PRO A 1 360 ? 46.875 -31.353 -12.977 1.00 32.78 360 PRO A N 1
ATOM 2837 C CA . PRO A 1 360 ? 46.512 -32.732 -12.691 1.00 32.78 360 PRO A CA 1
ATOM 2838 C C . PRO A 1 360 ? 45.737 -33.374 -13.850 1.00 32.78 360 PRO A C 1
ATOM 2840 O O . PRO A 1 360 ? 44.866 -32.784 -14.486 1.00 32.78 360 PRO A O 1
ATOM 2843 N N . LYS A 1 361 ? 46.105 -34.627 -14.119 1.00 28.92 361 LYS A N 1
ATOM 2844 C CA . LYS A 1 361 ? 45.468 -35.536 -15.073 1.00 28.92 361 LYS A CA 1
ATOM 2845 C C . LYS A 1 361 ? 44.042 -35.850 -14.609 1.00 28.92 361 LYS A C 1
ATOM 2847 O O . LYS A 1 361 ? 43.862 -36.283 -13.475 1.00 28.92 361 LYS A O 1
ATOM 2852 N N . PHE A 1 362 ? 43.059 -35.717 -15.496 1.00 27.50 362 PHE A N 1
ATOM 2853 C CA . PHE A 1 362 ? 41.710 -36.235 -15.272 1.00 27.50 362 PHE A CA 1
ATOM 2854 C C . PHE A 1 362 ? 41.624 -37.684 -15.761 1.00 27.50 362 PHE A C 1
ATOM 2856 O O . PHE A 1 362 ? 41.885 -37.968 -16.929 1.00 27.50 362 PHE A O 1
ATOM 2863 N N . ALA A 1 363 ? 41.259 -38.596 -14.860 1.00 28.02 363 ALA A N 1
ATOM 2864 C CA . ALA A 1 363 ? 40.769 -39.923 -15.204 1.00 28.02 363 ALA A CA 1
ATOM 2865 C C . ALA A 1 363 ? 39.239 -39.851 -15.301 1.00 28.02 363 ALA A C 1
ATOM 2867 O O . ALA A 1 363 ? 38.575 -39.421 -14.360 1.00 28.02 363 ALA A O 1
ATOM 2868 N N . VAL A 1 364 ? 38.688 -40.248 -16.447 1.00 28.64 364 VAL A N 1
ATOM 2869 C CA . VAL A 1 364 ? 37.242 -40.366 -16.661 1.00 28.64 364 VAL A CA 1
ATOM 2870 C C . VAL A 1 364 ? 36.833 -41.777 -16.253 1.00 28.64 364 VAL A C 1
ATOM 2872 O O . VAL A 1 364 ? 37.230 -42.745 -16.898 1.00 28.64 364 VAL A O 1
ATOM 2875 N N . TYR A 1 365 ? 36.057 -41.897 -15.178 1.00 26.89 365 TYR A N 1
ATOM 2876 C CA . TYR A 1 365 ? 35.413 -43.147 -14.782 1.00 26.89 365 TYR A CA 1
ATOM 2877 C C . TYR A 1 365 ? 33.971 -43.120 -15.297 1.00 26.89 365 TYR A C 1
ATOM 2879 O O . TYR A 1 365 ? 33.203 -42.232 -14.935 1.00 26.89 365 TYR A O 1
ATOM 2887 N N . SER A 1 366 ? 33.622 -44.056 -16.179 1.00 34.81 366 SER A N 1
ATOM 2888 C CA . SER A 1 366 ? 32.243 -44.268 -16.636 1.00 34.81 366 SER A CA 1
ATOM 2889 C C . SER A 1 366 ? 31.679 -45.499 -15.922 1.00 34.81 366 SER A C 1
ATOM 2891 O O . SER A 1 366 ? 32.324 -46.547 -15.984 1.00 34.81 366 SER A O 1
ATOM 2893 N N . PRO A 1 367 ? 30.520 -45.419 -15.247 1.00 35.50 367 PRO A N 1
ATOM 2894 C CA . PRO A 1 367 ? 29.850 -46.609 -14.739 1.00 35.50 367 PRO A CA 1
ATOM 2895 C C . PRO A 1 367 ? 29.207 -47.402 -15.896 1.00 35.50 367 PRO A C 1
ATOM 2897 O O . PRO A 1 367 ? 28.763 -46.796 -16.876 1.00 35.50 367 PRO A O 1
ATOM 2900 N N . PRO A 1 368 ? 29.165 -48.743 -15.816 1.00 35.94 368 PRO A N 1
ATOM 2901 C CA . PRO A 1 368 ? 28.574 -49.572 -16.857 1.00 35.94 368 PRO A CA 1
ATOM 2902 C C . PRO A 1 368 ? 27.044 -49.457 -16.866 1.00 35.94 368 PRO A C 1
ATOM 2904 O O . PRO A 1 368 ? 26.393 -49.436 -15.823 1.00 35.94 368 PRO A O 1
ATOM 2907 N N . LEU A 1 369 ? 26.488 -49.400 -18.077 1.00 35.31 369 LEU A N 1
ATOM 2908 C CA . LEU A 1 369 ? 25.069 -49.587 -18.362 1.00 35.31 369 LEU A CA 1
ATOM 2909 C C . LEU A 1 369 ? 24.716 -51.063 -18.143 1.00 35.31 369 LEU A C 1
ATOM 2911 O O . LEU A 1 369 ? 25.208 -51.923 -18.872 1.00 35.31 369 LEU A O 1
ATOM 2915 N N . GLU A 1 370 ? 23.858 -51.349 -17.168 1.00 37.03 370 GLU A N 1
ATOM 2916 C CA . GLU A 1 370 ? 23.184 -52.643 -17.078 1.00 37.03 370 GLU A CA 1
ATOM 2917 C C . GLU A 1 370 ? 21.983 -52.652 -18.029 1.00 37.03 370 GLU A C 1
ATOM 2919 O O . GLU A 1 370 ? 21.086 -51.809 -17.955 1.00 37.03 370 GLU A O 1
ATOM 2924 N N . SER A 1 371 ? 21.988 -53.614 -18.947 1.00 39.69 371 SER A N 1
ATOM 2925 C CA . SER A 1 371 ? 20.831 -54.035 -19.726 1.00 39.69 371 SER A CA 1
ATOM 2926 C C . SER A 1 371 ? 20.400 -55.418 -19.245 1.00 39.69 371 SER A C 1
ATOM 2928 O O . SER A 1 371 ? 21.243 -56.314 -19.243 1.00 39.69 371 SER A O 1
ATOM 2930 N N . SER A 1 372 ? 19.099 -55.545 -18.945 1.00 41.78 372 SER A N 1
ATOM 2931 C CA . SER A 1 372 ? 18.290 -56.768 -18.737 1.00 41.78 372 SER A CA 1
ATOM 2932 C C . SER A 1 372 ? 18.720 -57.759 -17.660 1.00 41.78 372 SER A C 1
ATOM 2934 O O . SER A 1 372 ? 19.774 -58.405 -17.845 1.00 41.78 372 SER A O 1
#

InterPro domains:
  IPR023213 Chloramphenicol acetyltransferase-like domain superfamily [G3DSA:3.30.559.10] (54-261)